Protein AF-A0A963TL50-F1 (afdb_monomer_lite)

Structure (mmCIF, N/CA/C/O backbone):
data_AF-A0A963TL50-F1
#
_entry.id   AF-A0A963TL50-F1
#
loop_
_atom_site.group_PDB
_atom_site.id
_atom_site.type_symbol
_atom_site.label_atom_id
_atom_site.label_alt_id
_atom_site.label_comp_id
_atom_site.label_asym_id
_atom_site.label_entity_id
_atom_site.label_seq_id
_atom_site.pdbx_PDB_ins_code
_atom_site.Cartn_x
_atom_site.Cartn_y
_atom_site.Cartn_z
_atom_site.occupancy
_atom_site.B_iso_or_equiv
_atom_site.auth_seq_id
_atom_site.auth_comp_id
_atom_site.auth_asym_id
_atom_site.auth_atom_id
_atom_site.pdbx_PDB_model_num
ATOM 1 N N . VAL A 1 1 ? -13.138 0.027 2.122 1.00 86.06 1 VAL A N 1
ATOM 2 C CA . VAL A 1 1 ? -13.352 1.315 2.813 1.00 86.06 1 VAL A CA 1
ATOM 3 C C . VAL A 1 1 ? -13.691 1.023 4.259 1.00 86.06 1 VAL A C 1
ATOM 5 O O . VAL A 1 1 ? -14.415 0.071 4.511 1.00 86.06 1 VAL A O 1
ATOM 8 N N . PHE A 1 2 ? -13.139 1.803 5.181 1.00 93.56 2 PHE A N 1
ATOM 9 C CA . PHE A 1 2 ? -13.460 1.744 6.604 1.00 93.56 2 PHE A CA 1
ATOM 10 C C . PHE A 1 2 ? -13.880 3.151 7.026 1.00 93.56 2 PHE A C 1
ATOM 12 O O . PHE A 1 2 ? -13.052 4.065 6.976 1.00 93.56 2 PHE A O 1
ATOM 19 N N . ASP A 1 3 ? -15.141 3.335 7.401 1.00 95.88 3 ASP A N 1
ATOM 20 C CA . ASP A 1 3 ? -15.640 4.604 7.923 1.00 95.88 3 ASP A CA 1
ATOM 21 C C . ASP A 1 3 ? -15.722 4.545 9.449 1.00 95.88 3 ASP A C 1
ATOM 23 O O . ASP A 1 3 ? -16.623 3.929 10.004 1.00 95.88 3 ASP A O 1
ATOM 27 N N . TRP A 1 4 ? -14.782 5.208 10.125 1.00 97.00 4 TRP A N 1
ATOM 28 C CA . TRP A 1 4 ? -14.718 5.291 11.589 1.00 97.00 4 TRP A CA 1
ATOM 29 C C . TRP A 1 4 ? -15.424 6.523 12.171 1.00 97.00 4 TRP A C 1
ATOM 31 O O . TRP A 1 4 ? -15.263 6.809 13.360 1.00 97.00 4 TRP A O 1
ATOM 41 N N . SER A 1 5 ? -16.162 7.294 11.366 1.00 95.94 5 SER A N 1
ATOM 42 C CA . SER A 1 5 ? -16.745 8.581 11.774 1.00 95.94 5 SER A CA 1
ATOM 43 C C . SER A 1 5 ? -17.705 8.481 12.967 1.00 95.94 5 SER A C 1
ATOM 45 O O . SER A 1 5 ? -17.844 9.445 13.719 1.00 95.94 5 SER A O 1
ATOM 47 N N . GLY A 1 6 ? -18.300 7.305 13.196 1.00 95.88 6 GLY A N 1
ATOM 48 C CA . GLY A 1 6 ? -19.135 7.009 14.363 1.00 95.88 6 GLY A CA 1
ATOM 49 C C . GLY A 1 6 ? -18.374 6.738 15.669 1.00 95.88 6 GLY A C 1
ATOM 50 O O . GLY A 1 6 ? -19.011 6.468 16.688 1.00 95.88 6 GLY A O 1
ATOM 51 N N . SER A 1 7 ? -17.037 6.761 15.657 1.00 97.62 7 SER A N 1
ATOM 52 C CA . SER A 1 7 ? -16.204 6.458 16.828 1.00 97.62 7 SER A CA 1
ATOM 53 C C . SER A 1 7 ? -16.028 7.653 17.768 1.00 97.62 7 SER A C 1
ATOM 55 O O . SER A 1 7 ? -15.922 8.801 17.339 1.00 97.62 7 SER A O 1
ATOM 57 N N . GLU A 1 8 ? -15.876 7.379 19.065 1.00 98.00 8 GLU A N 1
ATOM 58 C CA . GLU A 1 8 ? -15.570 8.394 20.080 1.00 98.00 8 GLU A CA 1
ATOM 59 C C . GLU A 1 8 ? -14.142 8.247 20.614 1.00 98.00 8 GLU A C 1
ATOM 61 O O . GLU A 1 8 ? -13.595 7.147 20.697 1.00 98.00 8 GLU A O 1
ATOM 66 N N . ASN A 1 9 ? -13.534 9.376 21.000 1.00 97.50 9 ASN A N 1
ATOM 67 C CA . ASN A 1 9 ? -12.153 9.456 21.494 1.00 97.50 9 ASN A CA 1
ATOM 68 C C . ASN A 1 9 ? -11.073 8.957 20.499 1.00 97.50 9 ASN A C 1
ATOM 70 O O . ASN A 1 9 ? -9.931 8.723 20.886 1.00 97.50 9 ASN A O 1
ATOM 74 N N . LEU A 1 10 ? -11.390 8.846 19.206 1.00 97.12 10 LEU A N 1
ATOM 75 C CA . LEU A 1 10 ? -10.468 8.386 18.162 1.00 97.12 10 LEU A CA 1
ATOM 76 C C . LEU A 1 10 ? -9.734 9.554 17.480 1.00 97.12 10 LEU A C 1
ATOM 78 O O . LEU A 1 10 ? -10.377 10.460 16.943 1.00 97.12 10 LEU A O 1
ATOM 82 N N . ALA A 1 11 ? -8.398 9.546 17.498 1.00 96.69 11 ALA A N 1
ATOM 83 C CA . ALA A 1 11 ? -7.547 10.561 16.867 1.00 96.69 11 ALA A CA 1
ATOM 84 C C . ALA A 1 11 ? -7.117 10.168 15.449 1.00 96.69 11 ALA A C 1
ATOM 86 O O . ALA A 1 11 ? -7.273 10.967 14.527 1.00 96.69 11 ALA A O 1
ATOM 87 N N . SER A 1 12 ? -6.597 8.952 15.281 1.00 96.50 12 SER A N 1
ATOM 88 C CA . SER A 1 12 ? -6.120 8.420 14.001 1.00 96.50 12 SER A CA 1
ATOM 89 C C . SER A 1 12 ? -6.207 6.898 13.963 1.00 96.50 12 SER A C 1
ATOM 91 O O . SER A 1 12 ? -6.233 6.243 15.009 1.00 96.50 12 SER A O 1
ATOM 93 N N . VAL A 1 13 ? -6.235 6.360 12.744 1.00 96.38 13 VAL A N 1
ATOM 94 C CA . VAL A 1 13 ? -6.233 4.926 12.448 1.00 96.38 13 VAL A CA 1
ATOM 95 C C . VAL A 1 13 ? -5.155 4.644 11.407 1.00 96.38 13 VAL A C 1
ATOM 97 O O . VAL A 1 13 ? -5.097 5.343 10.395 1.00 96.38 13 VAL A O 1
ATOM 100 N N . SER A 1 14 ? -4.346 3.614 11.640 1.00 95.44 14 SER A N 1
ATOM 101 C CA . SER A 1 14 ? -3.346 3.109 10.694 1.00 95.44 14 SER A CA 1
ATOM 102 C C . SER A 1 14 ? -3.585 1.626 10.423 1.00 95.44 14 SER A C 1
ATOM 104 O O . SER A 1 14 ? -3.920 0.868 11.332 1.00 95.44 14 SER A O 1
ATOM 106 N N . TYR A 1 15 ? -3.401 1.205 9.174 1.00 94.69 15 TYR A N 1
ATOM 107 C CA . TYR A 1 15 ? -3.582 -0.184 8.751 1.00 94.69 15 TYR A CA 1
ATOM 108 C C . TYR A 1 15 ? -2.231 -0.805 8.440 1.00 94.69 15 TYR A C 1
ATOM 110 O O . TYR A 1 15 ? -1.448 -0.231 7.684 1.00 94.69 15 TYR A O 1
ATOM 118 N N . HIS A 1 16 ? -1.988 -1.994 8.979 1.00 94.69 16 HIS A N 1
ATOM 119 C CA . HIS A 1 16 ? -0.755 -2.736 8.742 1.00 94.69 16 HIS A CA 1
ATOM 120 C C . HIS A 1 16 ? -1.059 -3.933 7.853 1.00 94.69 16 HIS A C 1
ATOM 122 O O . HIS A 1 16 ? -1.375 -5.016 8.336 1.00 94.69 16 HIS A O 1
ATOM 128 N N . TRP A 1 17 ? -1.025 -3.724 6.540 1.00 93.44 17 TRP A N 1
ATOM 129 C CA . TRP A 1 17 ? -1.339 -4.774 5.576 1.00 93.44 17 TRP A CA 1
ATOM 130 C C . TRP A 1 17 ? -0.240 -5.846 5.547 1.00 93.44 17 TRP A C 1
ATOM 132 O O . TRP A 1 17 ? 0.932 -5.508 5.346 1.00 93.44 17 TRP A O 1
ATOM 142 N N . PRO A 1 18 ? -0.592 -7.136 5.700 1.00 94.25 18 PRO A N 1
ATOM 143 C CA . PRO A 1 18 ? 0.321 -8.221 5.376 1.00 94.25 18 PRO A CA 1
ATOM 144 C C . PRO A 1 18 ? 0.743 -8.168 3.901 1.00 94.25 18 PRO A C 1
ATOM 146 O O . PRO A 1 18 ? 0.072 -7.559 3.065 1.00 94.25 18 PRO A O 1
ATOM 149 N N . ALA A 1 19 ? 1.852 -8.822 3.567 1.00 92.75 19 ALA A N 1
ATOM 150 C CA . ALA A 1 19 ? 2.276 -8.971 2.184 1.00 92.75 19 ALA A CA 1
ATOM 151 C C . ALA A 1 19 ? 1.201 -9.724 1.378 1.00 92.75 19 ALA A C 1
ATOM 153 O O . ALA A 1 19 ? 0.846 -10.840 1.767 1.00 92.75 19 ALA A O 1
ATOM 154 N N . PRO A 1 20 ? 0.685 -9.153 0.276 1.00 91.75 20 PRO A N 1
ATOM 155 C CA . PRO A 1 20 ? -0.316 -9.828 -0.528 1.00 91.75 20 PRO A CA 1
ATOM 156 C C . PRO A 1 20 ? 0.313 -10.964 -1.329 1.00 91.75 20 PRO A C 1
ATOM 158 O O . PRO A 1 20 ? 1.506 -10.961 -1.658 1.00 91.75 20 PRO A O 1
ATOM 161 N N . GLU A 1 21 ? -0.533 -11.902 -1.714 1.00 89.12 21 GLU A N 1
ATOM 162 C CA . GLU A 1 21 ? -0.203 -12.931 -2.681 1.00 89.12 21 GLU A CA 1
ATOM 163 C C . GLU A 1 21 ? -0.512 -12.472 -4.100 1.00 89.12 21 GLU A C 1
ATOM 165 O O . GLU A 1 21 ? -1.327 -11.575 -4.329 1.00 89.12 21 GLU A O 1
ATOM 170 N N . VAL A 1 22 ? 0.170 -13.096 -5.059 1.00 88.12 22 VAL A N 1
ATOM 171 C CA . VAL A 1 22 ? -0.013 -12.824 -6.481 1.00 88.12 22 VAL A CA 1
ATOM 172 C C . VAL A 1 22 ? -0.786 -13.970 -7.107 1.00 88.12 22 VAL A C 1
ATOM 174 O O . VAL A 1 22 ? -0.302 -15.100 -7.145 1.00 88.12 22 VAL A O 1
ATOM 177 N N . PHE A 1 23 ? -1.949 -13.652 -7.659 1.00 82.31 23 PHE A N 1
ATOM 178 C CA . PHE A 1 23 ? -2.811 -14.595 -8.358 1.00 82.31 23 PHE A CA 1
ATOM 179 C C . PHE A 1 23 ? -2.896 -14.244 -9.836 1.00 82.31 23 PHE A C 1
ATOM 181 O O . PHE A 1 23 ? -2.829 -13.073 -10.211 1.00 82.31 23 PHE A O 1
ATOM 188 N N . GLU A 1 24 ? -3.103 -15.255 -10.672 1.00 78.00 24 GLU A N 1
ATOM 189 C CA . GLU A 1 24 ? -3.534 -15.065 -12.054 1.00 78.00 24 GLU A CA 1
ATOM 190 C C . GLU A 1 24 ? -4.965 -15.575 -12.190 1.00 78.00 24 GLU A C 1
ATOM 192 O O . GLU A 1 24 ? -5.229 -16.768 -12.062 1.00 78.00 24 GLU A O 1
ATOM 197 N N . VAL A 1 25 ? -5.898 -14.658 -12.437 1.00 69.50 25 VAL A N 1
ATOM 198 C CA . VAL A 1 25 ? -7.322 -14.959 -12.601 1.00 69.50 25 VAL A CA 1
ATOM 199 C C . VAL A 1 25 ? -7.758 -14.418 -13.953 1.00 69.50 25 VAL A C 1
ATOM 201 O O . VAL A 1 25 ? -7.604 -13.232 -14.237 1.00 69.50 25 VAL A O 1
ATOM 204 N N . SER A 1 26 ? -8.273 -15.294 -14.818 1.00 70.06 26 SER A N 1
ATOM 205 C CA . SER A 1 26 ? -8.754 -14.926 -16.160 1.00 70.06 26 SER A CA 1
ATOM 206 C C . SER A 1 26 ? -7.721 -14.166 -17.012 1.00 70.06 26 SER A C 1
ATOM 208 O O . SER A 1 26 ? -8.077 -13.299 -17.806 1.00 70.06 26 SER A O 1
ATOM 210 N N . GLY A 1 27 ? -6.430 -14.477 -16.840 1.00 72.00 27 GLY A N 1
ATOM 211 C CA . GLY A 1 27 ? -5.319 -13.816 -17.539 1.00 72.00 27 GLY A CA 1
ATOM 212 C C . GLY A 1 27 ? -4.893 -12.468 -16.945 1.00 72.00 27 GLY A C 1
ATOM 213 O O . GLY A 1 27 ? -3.985 -11.834 -17.480 1.00 72.00 27 GLY A O 1
ATOM 214 N N . TYR A 1 28 ? -5.507 -12.038 -15.840 1.00 73.56 28 TYR A N 1
ATOM 215 C CA . TYR A 1 28 ? -5.140 -10.833 -15.102 1.00 73.56 28 TYR A CA 1
ATOM 216 C C . TYR A 1 28 ? -4.385 -11.182 -13.828 1.00 73.56 28 TYR A C 1
ATOM 218 O O . TYR A 1 28 ? -4.728 -12.130 -13.123 1.00 73.56 28 TYR A O 1
ATOM 226 N N . ARG A 1 29 ? -3.374 -10.373 -13.510 1.00 80.56 29 ARG A N 1
ATOM 227 C CA . ARG A 1 29 ? -2.648 -10.473 -12.248 1.00 80.56 29 ARG A CA 1
ATOM 228 C C . ARG A 1 29 ? -3.391 -9.699 -11.164 1.00 80.56 29 ARG A C 1
ATOM 230 O O . ARG A 1 29 ? -3.646 -8.509 -11.337 1.00 80.56 29 ARG A O 1
ATOM 237 N N . ILE A 1 30 ? -3.717 -10.371 -10.068 1.00 80.88 30 ILE A N 1
ATOM 238 C CA . ILE A 1 30 ? -4.425 -9.809 -8.915 1.00 80.88 30 ILE A CA 1
ATOM 239 C C . ILE A 1 30 ? -3.525 -9.931 -7.688 1.00 80.88 30 ILE A C 1
ATOM 241 O O . ILE A 1 30 ? -2.820 -10.926 -7.526 1.00 80.88 30 ILE A O 1
ATOM 245 N N . PHE A 1 31 ? -3.562 -8.916 -6.830 1.00 88.12 31 PHE A N 1
ATOM 246 C CA . PHE A 1 31 ? -2.886 -8.910 -5.538 1.00 88.12 31 PHE A CA 1
ATOM 247 C C . PHE A 1 31 ? -3.943 -8.977 -4.441 1.00 88.12 31 PHE A C 1
ATOM 249 O O . PHE A 1 31 ? -4.850 -8.145 -4.420 1.00 88.12 31 PHE A O 1
ATOM 256 N N . GLY A 1 32 ? -3.861 -9.966 -3.556 1.00 89.25 32 GLY A N 1
ATOM 257 C CA . GLY A 1 32 ? -4.889 -10.163 -2.537 1.00 89.25 32 GLY A CA 1
ATOM 258 C C . GLY A 1 32 ? -4.523 -11.209 -1.496 1.00 89.25 32 GLY A C 1
ATOM 259 O O . GLY A 1 32 ? -3.353 -11.543 -1.326 1.00 89.25 32 GLY A O 1
ATOM 260 N N . PHE A 1 33 ? -5.545 -11.733 -0.827 1.00 90.62 33 PHE A N 1
ATOM 261 C CA . PHE A 1 33 ? -5.430 -12.755 0.210 1.00 90.62 33 PHE A CA 1
ATOM 262 C C . PHE A 1 33 ? -6.463 -13.848 -0.057 1.00 90.62 33 PHE A C 1
ATOM 264 O O . PHE A 1 33 ? -7.580 -13.539 -0.479 1.00 90.62 33 PHE A O 1
ATOM 271 N N . HIS A 1 34 ? -6.097 -15.103 0.193 1.00 87.44 34 HIS A N 1
ATOM 272 C CA . HIS A 1 34 ? -7.005 -16.245 0.117 1.00 87.44 34 HIS A CA 1
ATOM 273 C C . HIS A 1 34 ? -7.165 -16.887 1.502 1.00 87.44 34 HIS A C 1
ATOM 275 O O . HIS A 1 34 ? -6.318 -16.697 2.370 1.00 87.44 34 HIS A O 1
ATOM 281 N N . ASP A 1 35 ? -8.253 -17.637 1.700 1.00 88.38 35 ASP A N 1
ATOM 282 C CA . ASP A 1 35 ? -8.654 -18.325 2.943 1.00 88.38 35 ASP A CA 1
ATOM 283 C C . ASP A 1 35 ? -8.875 -17.432 4.181 1.00 88.38 35 ASP A C 1
ATOM 285 O O . ASP A 1 35 ? -9.971 -17.423 4.740 1.00 88.38 35 ASP A O 1
ATOM 289 N N . GLU A 1 36 ? -7.865 -16.681 4.626 1.00 90.81 36 GLU A N 1
ATOM 290 C CA . GLU A 1 36 ? -7.914 -15.831 5.816 1.00 90.81 36 GLU A CA 1
ATOM 291 C C . GLU A 1 36 ? -7.054 -14.565 5.650 1.00 90.81 36 GLU A C 1
ATOM 293 O O . GLU A 1 36 ? -5.906 -14.613 5.215 1.00 90.81 36 GLU A O 1
ATOM 298 N N . LEU A 1 37 ? -7.593 -13.422 6.090 1.00 92.81 37 LEU A N 1
ATOM 299 C CA . LEU A 1 37 ? -6.835 -12.195 6.332 1.00 92.81 37 LEU A CA 1
ATOM 300 C C . LEU A 1 37 ? -7.004 -11.776 7.794 1.00 92.81 37 LEU A C 1
ATOM 302 O O . LEU A 1 37 ? -8.110 -11.477 8.242 1.00 92.81 37 LEU A O 1
ATOM 306 N N . ILE A 1 38 ? -5.887 -11.656 8.509 1.00 95.38 38 ILE A N 1
ATOM 307 C CA . ILE A 1 38 ? -5.820 -10.915 9.769 1.00 95.38 38 ILE A CA 1
ATOM 308 C C . ILE A 1 38 ? -5.211 -9.553 9.450 1.00 95.38 38 ILE A C 1
ATOM 310 O O . ILE A 1 38 ? -4.030 -9.475 9.125 1.00 95.38 38 ILE A O 1
ATOM 314 N N . LEU A 1 39 ? -6.013 -8.489 9.543 1.00 95.38 39 LEU A N 1
ATOM 315 C CA . LEU A 1 39 ? -5.575 -7.108 9.326 1.00 95.38 39 LEU A CA 1
ATOM 316 C C . LEU A 1 39 ? -5.392 -6.393 10.675 1.00 95.38 39 LEU A C 1
ATOM 318 O O . LEU A 1 39 ? -6.389 -6.028 11.303 1.00 95.38 39 LEU A O 1
ATOM 322 N N . PRO A 1 40 ? -4.152 -6.172 11.147 1.00 96.06 40 PRO A N 1
ATOM 323 C CA . PRO A 1 40 ? -3.904 -5.316 12.294 1.00 96.06 40 PRO A CA 1
ATOM 324 C C . PRO A 1 40 ? -4.275 -3.864 11.985 1.00 96.06 40 PRO A C 1
ATOM 326 O O . PRO A 1 40 ? -3.801 -3.264 11.017 1.00 96.06 40 PRO A O 1
ATOM 329 N N . ILE A 1 41 ? -5.107 -3.301 12.856 1.00 95.31 41 ILE A N 1
ATOM 330 C CA . ILE A 1 41 ? -5.524 -1.903 12.815 1.00 95.31 41 ILE A CA 1
ATOM 331 C C . ILE A 1 41 ? -5.020 -1.242 14.094 1.00 95.31 41 ILE A C 1
ATOM 333 O O . ILE A 1 41 ? -5.331 -1.683 15.202 1.00 95.31 41 ILE A O 1
ATOM 337 N N . GLU A 1 42 ? -4.213 -0.203 13.936 1.00 95.25 42 GLU A N 1
ATOM 338 C CA . GLU A 1 42 ? -3.674 0.584 15.035 1.00 95.25 42 GLU A CA 1
ATOM 339 C C . GLU A 1 42 ? -4.530 1.830 15.245 1.00 95.25 42 GLU A C 1
ATOM 341 O O . GLU A 1 42 ? -4.781 2.593 14.313 1.00 95.25 42 GLU A O 1
ATOM 346 N N . PHE A 1 43 ? -4.965 2.038 16.486 1.00 95.38 43 PHE A N 1
ATOM 347 C CA . PHE A 1 43 ? -5.806 3.162 16.879 1.00 95.38 43 PHE A CA 1
ATOM 348 C C . PHE A 1 43 ? -5.037 4.074 17.827 1.00 95.38 43 PHE A C 1
ATOM 350 O O . PHE A 1 43 ? -4.450 3.620 18.809 1.00 95.38 43 PHE A O 1
ATOM 357 N N . THR A 1 44 ? -5.099 5.378 17.580 1.00 95.69 44 THR A N 1
ATOM 358 C CA . THR A 1 44 ? -4.567 6.392 18.495 1.00 95.69 44 THR A CA 1
ATOM 359 C C . THR A 1 44 ? -5.724 7.119 19.167 1.00 95.69 44 THR A C 1
ATOM 361 O O . THR A 1 44 ? -6.597 7.658 18.486 1.00 95.69 44 THR A O 1
ATOM 364 N N . ALA A 1 45 ? -5.744 7.153 20.501 1.00 95.94 45 ALA A N 1
ATOM 365 C CA . ALA A 1 45 ? -6.755 7.885 21.264 1.00 95.94 45 ALA A CA 1
ATOM 366 C C . ALA A 1 45 ? -6.483 9.400 21.255 1.00 95.94 45 ALA A C 1
ATOM 368 O O . ALA A 1 45 ? -5.327 9.824 21.246 1.00 95.94 45 ALA A O 1
ATOM 369 N N . ARG A 1 46 ? -7.537 10.227 21.319 1.00 96.94 46 ARG A N 1
ATOM 370 C CA . ARG A 1 46 ? -7.398 11.681 21.555 1.00 96.94 46 ARG A CA 1
ATOM 371 C C . ARG A 1 46 ? -7.016 11.971 23.003 1.00 96.94 46 ARG A C 1
ATOM 373 O O . ARG A 1 46 ? -6.151 12.801 23.257 1.00 96.94 46 ARG A O 1
ATOM 380 N N . ASP A 1 47 ? -7.669 11.283 23.931 1.00 96.19 47 ASP A N 1
ATOM 381 C CA . ASP A 1 47 ? -7.390 11.288 25.362 1.00 96.19 47 ASP A CA 1
ATOM 382 C C . ASP A 1 47 ? -6.941 9.874 25.777 1.00 96.19 47 ASP A C 1
ATOM 384 O O . ASP A 1 47 ? -7.789 8.983 25.900 1.00 96.19 47 ASP A O 1
ATOM 388 N N . PRO A 1 48 ? -5.629 9.641 25.988 1.00 92.31 48 PRO A N 1
ATOM 389 C CA . PRO A 1 48 ? -5.095 8.337 26.393 1.00 92.31 48 PRO A CA 1
ATOM 390 C C . PRO A 1 48 ? -5.613 7.830 27.747 1.00 92.31 48 PRO A C 1
ATOM 392 O O . PRO A 1 48 ? -5.439 6.655 28.059 1.00 92.31 48 PRO A O 1
ATOM 395 N N . GLY A 1 49 ? -6.222 8.696 28.567 1.00 94.19 49 GLY A N 1
ATOM 396 C CA . GLY A 1 49 ? -6.810 8.322 29.854 1.00 94.19 49 GLY A CA 1
ATOM 397 C C . GLY A 1 49 ? -8.220 7.734 29.755 1.00 94.19 49 GLY A C 1
ATOM 398 O O . GLY A 1 49 ? -8.780 7.335 30.776 1.00 94.19 49 GLY A O 1
ATOM 399 N N . LYS A 1 50 ? -8.815 7.694 28.557 1.00 95.31 50 LYS A N 1
ATOM 400 C CA . LYS A 1 50 ? -10.170 7.186 28.308 1.00 95.31 50 LYS A CA 1
ATOM 401 C C . LYS A 1 50 ? -10.148 6.096 27.236 1.00 95.31 50 LYS A C 1
ATOM 403 O O . LYS A 1 50 ? -9.308 6.152 26.339 1.00 95.31 50 LYS A O 1
ATOM 408 N N . PRO A 1 51 ? -11.079 5.129 27.280 1.00 96.38 51 PRO A N 1
ATOM 409 C CA . PRO A 1 51 ? -11.206 4.154 26.207 1.00 96.38 51 PRO A CA 1
ATOM 410 C C . PRO A 1 51 ? -11.600 4.824 24.882 1.00 96.38 51 PRO A C 1
ATOM 412 O O . PRO A 1 51 ? -12.189 5.909 24.864 1.00 96.38 51 PRO A O 1
ATOM 415 N N . ILE A 1 52 ? -11.281 4.167 23.768 1.00 97.69 52 ILE A N 1
ATOM 416 C CA . ILE A 1 52 ? -11.828 4.489 22.445 1.00 97.69 52 ILE A CA 1
ATOM 417 C C . ILE A 1 52 ? -13.109 3.674 22.271 1.00 97.69 52 ILE A C 1
ATOM 419 O O . ILE A 1 52 ? -13.075 2.455 22.419 1.00 97.69 52 ILE A O 1
ATOM 423 N N . GLN A 1 53 ? -14.222 4.324 21.933 1.00 97.88 53 GLN A N 1
ATOM 424 C CA . GLN A 1 53 ? -15.430 3.618 21.499 1.00 97.88 53 GLN A CA 1
ATOM 425 C C . GLN A 1 53 ? -15.374 3.510 19.981 1.00 97.88 53 GLN A C 1
ATOM 427 O O . GLN A 1 53 ? -15.754 4.443 19.273 1.00 97.88 53 GLN A O 1
ATOM 432 N N . ALA A 1 54 ? -14.822 2.407 19.486 1.00 97.19 54 ALA A N 1
ATOM 433 C CA . ALA A 1 54 ? -14.639 2.175 18.066 1.00 97.19 54 ALA A CA 1
ATOM 434 C C . ALA A 1 54 ? -15.966 1.731 17.441 1.00 97.19 54 ALA A C 1
ATOM 436 O O . ALA A 1 54 ? -16.614 0.800 17.925 1.00 97.19 54 ALA A O 1
ATOM 437 N N . LYS A 1 55 ? -16.361 2.402 16.362 1.00 97.81 55 LYS A N 1
ATOM 438 C CA . LYS A 1 55 ? -17.485 2.046 15.495 1.00 97.81 55 LYS A CA 1
ATOM 439 C C . LYS A 1 55 ? -17.068 2.290 14.056 1.00 97.81 55 LYS A C 1
ATOM 441 O O . LYS A 1 55 ? -16.656 3.407 13.736 1.00 97.81 55 LYS A O 1
ATOM 446 N N . ALA A 1 56 ? -17.171 1.255 13.233 1.00 96.94 56 ALA A N 1
ATOM 447 C CA . ALA A 1 56 ? -16.909 1.338 11.811 1.00 96.94 56 ALA A CA 1
ATOM 448 C C . ALA A 1 56 ? -17.999 0.689 10.976 1.00 96.94 56 ALA A C 1
ATOM 450 O O . ALA A 1 56 ? -18.413 -0.429 11.271 1.00 96.94 56 ALA A O 1
ATOM 451 N N . GLU A 1 57 ? -18.346 1.362 9.886 1.00 97.31 57 GLU A N 1
ATOM 452 C CA . GLU A 1 57 ? -18.974 0.745 8.722 1.00 97.31 57 GLU A CA 1
ATOM 453 C C . GLU A 1 57 ? -17.852 0.332 7.762 1.00 97.31 57 GLU A C 1
ATOM 455 O O . GLU A 1 57 ? -16.978 1.133 7.402 1.00 97.31 57 GLU A O 1
ATOM 460 N N . VAL A 1 58 ? -17.812 -0.944 7.387 1.00 95.50 58 VAL A N 1
ATOM 461 C CA . VAL A 1 58 ? -16.730 -1.516 6.583 1.00 95.50 58 VAL A CA 1
ATOM 462 C C . VAL A 1 58 ? -17.296 -2.052 5.280 1.00 95.50 58 VAL A C 1
ATOM 464 O O . VAL A 1 58 ? -18.191 -2.886 5.293 1.00 95.50 58 VAL A O 1
ATOM 467 N N . ALA A 1 59 ? -16.721 -1.616 4.159 1.00 93.56 59 ALA A N 1
ATOM 468 C CA . ALA A 1 59 ? -17.033 -2.114 2.823 1.00 93.56 59 ALA A CA 1
ATOM 469 C C . ALA A 1 59 ? -15.788 -2.752 2.193 1.00 93.56 59 ALA A C 1
ATOM 471 O O . ALA A 1 59 ? -14.775 -2.072 1.996 1.00 93.56 59 ALA A O 1
ATOM 472 N N . LEU A 1 60 ? -15.839 -4.038 1.851 1.00 90.38 60 LEU A N 1
ATOM 473 C CA . LEU A 1 60 ? -14.732 -4.784 1.241 1.00 90.38 60 LEU A CA 1
ATOM 474 C C . LEU A 1 60 ? -15.171 -5.419 -0.076 1.00 90.38 60 LEU A C 1
ATOM 476 O O . LEU A 1 60 ? -16.303 -5.870 -0.206 1.00 90.38 60 LEU A O 1
ATOM 480 N N . GLY A 1 61 ? -14.264 -5.483 -1.048 1.00 88.12 61 GLY A N 1
ATOM 481 C CA . GLY A 1 61 ? -14.453 -6.329 -2.224 1.00 88.12 61 GLY A CA 1
ATOM 482 C C . GLY A 1 61 ? -13.962 -7.741 -1.927 1.00 88.12 61 GLY A C 1
ATOM 483 O O . GLY A 1 61 ? -12.830 -7.901 -1.474 1.00 88.12 61 GLY A O 1
ATOM 484 N N . ILE A 1 62 ? -14.788 -8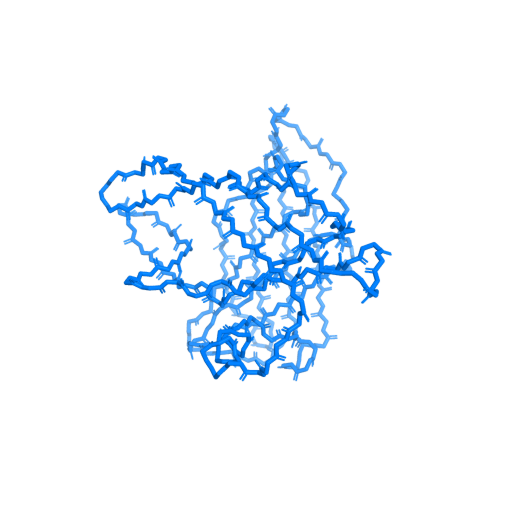.747 -2.201 1.00 87.50 62 ILE A N 1
ATOM 485 C CA . ILE A 1 62 ? -14.375 -10.156 -2.225 1.00 87.50 62 ILE A CA 1
ATOM 486 C C . ILE A 1 62 ? -14.537 -10.689 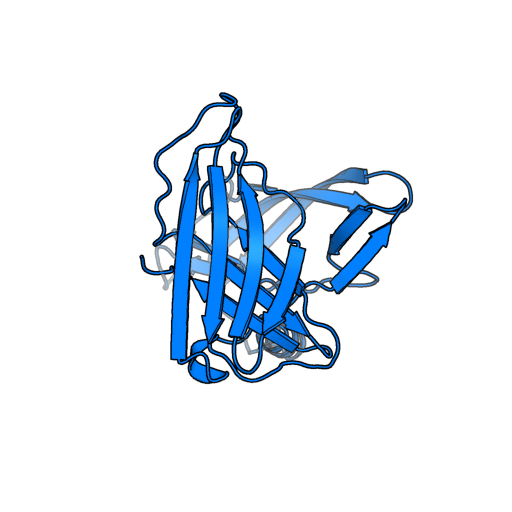-3.646 1.00 87.50 62 ILE A C 1
ATOM 488 O O . ILE A 1 62 ? -15.474 -10.300 -4.345 1.00 87.50 62 ILE A O 1
ATOM 492 N N . CYS A 1 63 ? -13.623 -11.550 -4.083 1.00 81.50 63 CYS A N 1
ATOM 493 C CA . CYS A 1 63 ? -13.619 -12.088 -5.439 1.00 81.50 63 CYS A CA 1
ATOM 494 C C . CYS A 1 63 ? -13.434 -13.608 -5.397 1.00 81.50 63 CYS A C 1
ATOM 496 O O . CYS A 1 63 ? -12.526 -14.097 -4.730 1.00 81.50 63 CYS A O 1
ATOM 498 N N . GLU A 1 64 ? -14.268 -14.328 -6.143 1.00 77.56 64 GLU A N 1
ATOM 499 C CA . GLU A 1 64 ? -14.026 -15.725 -6.528 1.00 77.56 64 GLU A CA 1
ATOM 500 C C . GLU A 1 64 ? -13.976 -15.784 -8.061 1.00 77.56 64 GLU A C 1
ATOM 502 O O . GLU A 1 64 ? -12.920 -15.573 -8.651 1.00 77.56 64 GLU A O 1
ATOM 507 N N . GLU A 1 65 ? -15.129 -15.931 -8.719 1.00 71.81 65 GLU A N 1
ATOM 508 C CA . GLU A 1 65 ? -15.259 -15.734 -10.173 1.00 71.81 65 GLU A CA 1
ATOM 509 C C . GLU A 1 65 ? -15.651 -14.294 -10.530 1.00 71.81 65 GLU A C 1
ATOM 511 O O . GLU A 1 65 ? -15.256 -13.760 -11.567 1.00 71.81 65 GLU A O 1
ATOM 516 N N . ILE A 1 66 ? -16.431 -13.657 -9.653 1.00 76.25 66 ILE A N 1
ATOM 517 C CA . ILE A 1 66 ? -16.884 -12.272 -9.772 1.00 76.25 66 ILE A CA 1
ATOM 518 C C . ILE A 1 66 ? -16.547 -11.515 -8.490 1.00 76.25 66 ILE A C 1
ATOM 520 O O . ILE A 1 66 ? -16.598 -12.078 -7.397 1.00 76.25 66 ILE A O 1
ATOM 524 N N . CYS A 1 67 ? -16.212 -10.234 -8.621 1.00 82.81 67 CYS A N 1
ATOM 525 C CA . CYS A 1 67 ? -15.965 -9.376 -7.470 1.00 82.81 67 CYS A CA 1
ATOM 526 C C . CYS A 1 67 ? -17.272 -8.732 -7.002 1.00 82.81 67 CYS A C 1
ATOM 528 O O . CYS A 1 67 ? -17.934 -8.041 -7.780 1.00 82.81 67 CYS A O 1
ATOM 530 N N . VAL A 1 68 ? -17.631 -8.939 -5.734 1.00 89.31 68 VAL A N 1
ATOM 531 C CA . VAL A 1 68 ? -18.828 -8.361 -5.105 1.00 89.31 68 VAL A CA 1
ATOM 532 C C . VAL A 1 68 ? -18.446 -7.529 -3.876 1.00 89.31 68 VAL A C 1
ATOM 534 O O . VAL A 1 68 ? -17.518 -7.902 -3.152 1.00 89.31 68 VAL A O 1
ATOM 537 N N . PRO A 1 69 ? -19.126 -6.396 -3.628 1.00 90.19 69 PRO A N 1
ATOM 538 C CA . PRO A 1 69 ? -18.952 -5.646 -2.393 1.00 90.19 69 PRO A CA 1
ATOM 539 C C . PRO A 1 69 ? -19.672 -6.349 -1.235 1.00 90.19 69 PRO A C 1
ATOM 541 O O . PRO A 1 69 ? -20.787 -6.847 -1.390 1.00 90.19 69 PRO A O 1
ATOM 544 N N . VAL A 1 70 ? -19.042 -6.357 -0.066 1.00 92.88 70 VAL A N 1
ATOM 545 C CA . VAL A 1 70 ? -19.610 -6.815 1.204 1.00 92.88 70 VAL A CA 1
ATOM 546 C C . VAL A 1 70 ? -19.512 -5.680 2.206 1.00 92.88 70 VAL A C 1
ATOM 548 O O . VAL A 1 70 ? -18.451 -5.072 2.345 1.00 92.88 70 VAL A O 1
ATOM 551 N N . GLU A 1 71 ? -20.610 -5.424 2.909 1.00 95.56 71 GLU A N 1
ATOM 552 C CA . GLU A 1 71 ? -20.727 -4.371 3.914 1.00 95.56 71 GLU A CA 1
ATOM 553 C C . GLU A 1 71 ? -21.075 -4.978 5.275 1.00 95.56 71 GLU A C 1
ATOM 555 O O . GLU A 1 71 ? -21.911 -5.882 5.360 1.00 95.56 71 GLU A O 1
ATOM 560 N N . PHE A 1 72 ? -20.415 -4.515 6.335 1.00 95.31 72 PHE A N 1
ATOM 561 C CA . PHE A 1 72 ? -20.681 -4.945 7.707 1.00 95.31 72 PHE A CA 1
ATOM 562 C C . PHE A 1 72 ? -20.224 -3.910 8.738 1.00 95.31 72 PHE A C 1
ATOM 564 O O . PHE A 1 72 ? -19.293 -3.138 8.499 1.00 95.31 72 PHE A O 1
ATOM 571 N N . ASP A 1 73 ? -20.841 -3.963 9.918 1.00 96.56 73 ASP A N 1
ATOM 572 C CA . ASP A 1 73 ? -20.529 -3.075 11.034 1.00 96.56 73 ASP A CA 1
ATOM 573 C C . ASP A 1 73 ? -19.575 -3.739 12.028 1.00 96.56 73 ASP A C 1
ATOM 575 O O . ASP A 1 73 ? -19.725 -4.909 12.394 1.00 96.56 73 ASP A O 1
ATOM 579 N N . VAL A 1 74 ? -18.619 -2.963 12.529 1.00 95.25 74 VAL A N 1
ATOM 580 C CA . VAL A 1 74 ? -17.704 -3.357 13.603 1.00 95.25 74 VAL A CA 1
ATOM 581 C C . VAL A 1 74 ? -17.847 -2.371 14.749 1.00 95.25 74 VAL A C 1
ATOM 583 O O . VAL A 1 74 ? -17.829 -1.159 14.547 1.00 95.25 74 VAL A O 1
ATOM 586 N N . SER A 1 75 ? -17.956 -2.873 15.979 1.00 96.19 75 SER A N 1
ATOM 587 C CA . SER A 1 75 ? -17.941 -2.017 17.163 1.00 96.19 75 SER A CA 1
ATOM 588 C C . SER A 1 75 ? -17.224 -2.669 18.337 1.00 96.19 75 SER A C 1
ATOM 590 O O . SER A 1 75 ? -17.193 -3.895 18.456 1.00 96.19 75 SER A O 1
ATOM 592 N N . GLY A 1 76 ? -16.628 -1.850 19.200 1.00 95.12 76 GLY A N 1
ATOM 593 C CA . GLY A 1 76 ? -15.953 -2.324 20.401 1.00 95.12 76 GLY A CA 1
ATOM 594 C C . GLY A 1 76 ? -15.337 -1.199 21.224 1.00 95.12 76 GLY A C 1
ATOM 595 O O . GLY A 1 76 ? -14.999 -0.138 20.707 1.00 95.12 76 GLY A O 1
ATOM 596 N N . GLU A 1 77 ? -15.172 -1.454 22.518 1.00 95.94 77 GLU A N 1
ATOM 597 C CA . GLU A 1 77 ? -14.421 -0.578 23.414 1.00 95.94 77 GLU A CA 1
ATOM 598 C C . GLU A 1 77 ? -12.944 -0.996 23.423 1.00 95.94 77 GLU A C 1
ATOM 600 O O . GLU A 1 77 ? -12.620 -2.159 23.674 1.00 95.94 77 GLU A O 1
ATOM 605 N N . LEU A 1 78 ? -12.039 -0.051 23.168 1.00 93.75 78 LEU A N 1
ATOM 606 C CA . LEU A 1 78 ? -10.594 -0.263 23.212 1.00 93.75 78 LEU A CA 1
ATOM 607 C C . LEU A 1 78 ? -10.011 0.502 24.405 1.00 93.75 78 LEU A C 1
ATOM 609 O O . LEU A 1 78 ? -9.844 1.721 24.360 1.00 93.75 78 LEU A O 1
ATOM 613 N N . SER A 1 79 ? -9.672 -0.218 25.472 1.00 89.06 79 SER A N 1
ATOM 614 C CA . SER A 1 79 ? -9.061 0.329 26.694 1.00 89.06 79 SER A CA 1
ATOM 615 C C . SER A 1 79 ? -7.593 -0.095 26.870 1.00 89.06 79 SER A C 1
ATOM 617 O O . SER A 1 79 ? -7.065 -0.080 27.981 1.00 89.06 79 SER A O 1
ATOM 619 N N . GLY A 1 80 ? -6.943 -0.529 25.784 1.00 80.75 80 GLY A N 1
ATOM 620 C CA . GLY A 1 80 ? -5.655 -1.226 25.826 1.00 80.75 80 GLY A CA 1
ATOM 621 C C . GLY A 1 80 ? -5.798 -2.712 26.178 1.00 80.75 80 GLY A C 1
ATOM 622 O O . GLY A 1 80 ? -6.851 -3.177 26.610 1.00 80.75 80 GLY A O 1
ATOM 623 N N . GLY A 1 81 ? -4.735 -3.487 25.961 1.00 85.56 81 GLY A N 1
ATOM 624 C CA . GLY A 1 81 ? -4.764 -4.938 26.134 1.00 85.56 81 GLY A CA 1
ATOM 625 C C . GLY A 1 81 ? -3.373 -5.553 26.223 1.00 85.56 81 GLY A C 1
ATOM 626 O O . GLY A 1 81 ? -2.357 -4.865 26.118 1.00 85.56 81 GLY A O 1
ATOM 627 N N . LYS A 1 82 ? -3.330 -6.870 26.437 1.00 92.12 82 LYS A N 1
ATOM 628 C CA . LYS A 1 82 ? -2.085 -7.639 26.329 1.00 92.12 82 LYS A CA 1
ATOM 629 C C . LYS A 1 82 ? -1.798 -7.937 24.853 1.00 92.12 82 LYS A C 1
ATOM 631 O O . LYS A 1 82 ? -2.754 -8.073 24.090 1.00 92.12 82 LYS A O 1
ATOM 636 N N . PRO A 1 83 ? -0.523 -8.085 24.456 1.00 94.19 83 PRO A N 1
ATOM 637 C CA . PRO A 1 83 ? -0.184 -8.558 23.118 1.00 94.19 83 PRO A CA 1
ATOM 638 C C . PRO A 1 83 ? -0.906 -9.873 22.784 1.00 94.19 83 PRO A C 1
ATOM 640 O O . PRO A 1 83 ? -0.899 -10.803 23.592 1.00 94.19 83 PRO A O 1
ATOM 643 N N . ASP A 1 84 ? -1.512 -9.941 21.598 1.00 95.19 84 ASP A N 1
ATOM 644 C CA . ASP A 1 84 ? -2.098 -11.159 21.026 1.00 95.19 84 ASP A CA 1
ATOM 645 C C . ASP A 1 84 ? -1.126 -11.721 19.980 1.00 95.19 84 ASP A C 1
ATOM 647 O O . ASP A 1 84 ? -0.652 -10.999 19.098 1.00 95.19 84 ASP A O 1
ATOM 651 N N . GLU A 1 85 ? -0.810 -13.013 20.068 1.00 96.31 85 GLU A N 1
ATOM 652 C CA . GLU A 1 85 ? 0.148 -13.647 19.158 1.00 96.31 85 GLU A CA 1
ATOM 653 C C . GLU A 1 85 ? -0.303 -13.634 17.694 1.00 96.31 85 GLU A C 1
ATOM 655 O O . GLU A 1 85 ? 0.539 -13.576 16.799 1.00 96.31 85 GLU A O 1
ATOM 660 N N . ARG A 1 86 ? -1.613 -13.687 17.423 1.00 96.00 86 ARG A N 1
ATOM 661 C CA . ARG A 1 86 ? -2.152 -13.620 16.057 1.00 96.00 86 ARG A CA 1
ATOM 662 C C . ARG A 1 86 ? -1.897 -12.246 15.453 1.00 96.00 86 ARG A C 1
ATOM 664 O O . ARG 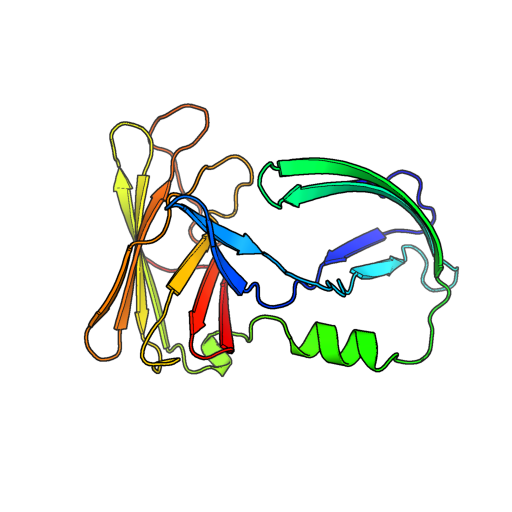A 1 86 ? -1.449 -12.167 14.314 1.00 96.00 86 ARG A O 1
ATOM 671 N N . ILE A 1 87 ? -2.098 -11.184 16.238 1.00 95.12 87 ILE A N 1
ATOM 672 C CA . ILE A 1 87 ? -1.772 -9.810 15.830 1.00 95.12 87 ILE A CA 1
ATOM 673 C C . ILE A 1 87 ? -0.264 -9.686 15.592 1.00 95.12 87 ILE A C 1
ATOM 675 O O . ILE A 1 87 ? 0.150 -9.171 14.558 1.00 95.12 87 ILE A O 1
ATOM 679 N N . GLY A 1 88 ? 0.561 -10.220 16.500 1.00 96.06 88 GLY A N 1
ATOM 680 C CA . GLY A 1 88 ? 2.019 -10.215 16.346 1.00 96.06 88 GLY A CA 1
ATOM 681 C C . GLY A 1 88 ? 2.497 -10.916 15.068 1.00 96.06 88 GLY A C 1
ATOM 682 O O . GLY A 1 88 ? 3.354 -10.388 14.363 1.00 96.06 88 GLY A O 1
ATOM 683 N N . ARG A 1 89 ? 1.914 -12.074 14.726 1.00 95.38 89 ARG A N 1
ATOM 684 C CA . ARG A 1 89 ? 2.217 -12.786 13.473 1.00 95.38 89 ARG A CA 1
ATOM 685 C C . ARG A 1 89 ? 1.777 -12.005 12.236 1.00 95.38 89 ARG A C 1
ATOM 687 O O . ARG A 1 89 ? 2.541 -11.941 11.281 1.00 95.38 89 ARG A O 1
ATOM 694 N N . ALA A 1 90 ? 0.591 -11.402 12.261 1.00 95.50 90 ALA A N 1
ATOM 695 C CA . ALA A 1 90 ? 0.084 -10.613 11.141 1.00 95.50 90 ALA A CA 1
ATOM 696 C C . ALA A 1 90 ? 0.931 -9.353 10.888 1.00 95.50 90 ALA A C 1
ATOM 698 O O . ALA A 1 90 ? 1.271 -9.069 9.744 1.00 95.50 90 ALA A O 1
ATOM 699 N N . LEU A 1 91 ? 1.367 -8.659 11.948 1.00 94.88 91 LEU A N 1
ATOM 700 C CA . LEU A 1 91 ? 2.310 -7.538 11.840 1.00 94.88 91 LEU A CA 1
ATOM 701 C C . LEU A 1 91 ? 3.649 -7.974 11.223 1.00 94.88 91 LEU A C 1
ATOM 703 O O . LEU A 1 91 ? 4.200 -7.277 10.377 1.00 94.88 91 LEU A O 1
ATOM 707 N N . ALA A 1 92 ? 4.160 -9.149 11.605 1.00 93.62 92 ALA A N 1
ATOM 708 C CA . ALA A 1 92 ? 5.404 -9.695 11.060 1.00 93.62 92 ALA A CA 1
ATOM 709 C C . ALA A 1 92 ? 5.286 -10.188 9.603 1.00 93.62 92 ALA A C 1
ATOM 711 O O . ALA A 1 92 ? 6.309 -10.383 8.947 1.00 93.62 92 ALA A O 1
ATOM 712 N N . ALA A 1 93 ? 4.064 -10.401 9.105 1.00 93.31 93 ALA A N 1
ATOM 713 C CA . ALA A 1 93 ? 3.795 -10.829 7.734 1.00 93.31 93 ALA A CA 1
ATOM 714 C C . ALA A 1 93 ? 3.742 -9.661 6.731 1.00 93.31 93 ALA A C 1
ATOM 716 O O . ALA A 1 93 ? 3.620 -9.898 5.530 1.00 93.31 93 ALA A O 1
ATOM 717 N N . GLY A 1 94 ? 3.826 -8.411 7.199 1.00 93.00 94 GLY A N 1
ATOM 718 C CA . GLY A 1 94 ? 3.907 -7.226 6.345 1.00 93.00 94 GLY A CA 1
ATOM 719 C C . GLY A 1 94 ? 5.201 -7.145 5.523 1.00 93.00 94 GLY A C 1
ATOM 720 O O . GLY A 1 94 ? 6.176 -7.862 5.789 1.00 93.00 94 GLY A O 1
ATOM 721 N N . PRO A 1 95 ? 5.243 -6.265 4.507 1.00 94.38 95 PRO A N 1
ATOM 722 C CA . PRO A 1 95 ? 6.472 -6.000 3.780 1.00 94.38 95 PRO A CA 1
ATOM 723 C C . PRO A 1 95 ? 7.538 -5.413 4.710 1.00 94.38 95 PRO A C 1
ATOM 725 O O . PRO A 1 95 ? 7.267 -4.543 5.534 1.00 94.38 95 PRO A O 1
ATOM 728 N N . ARG A 1 96 ? 8.779 -5.880 4.558 1.00 94.12 96 ARG A N 1
ATOM 729 C CA . ARG A 1 96 ? 9.926 -5.329 5.294 1.00 94.12 96 ARG A CA 1
ATOM 730 C C . ARG A 1 96 ? 10.407 -4.038 4.648 1.00 94.12 96 ARG A C 1
ATOM 732 O O . ARG A 1 96 ? 10.277 -3.874 3.435 1.00 94.12 96 ARG A O 1
ATOM 739 N N . ASP A 1 97 ? 11.036 -3.164 5.423 1.00 94.06 97 ASP A N 1
ATOM 740 C CA . ASP A 1 97 ? 11.691 -1.987 4.858 1.00 94.06 97 ASP A CA 1
ATOM 741 C C . ASP A 1 97 ? 12.761 -2.409 3.836 1.00 94.06 97 ASP A C 1
ATOM 743 O O . ASP A 1 97 ? 13.587 -3.300 4.073 1.00 94.06 97 ASP A O 1
ATOM 747 N N . ALA A 1 98 ? 12.728 -1.793 2.656 1.00 92.69 98 ALA A N 1
ATOM 748 C CA . ALA A 1 98 ? 13.619 -2.174 1.573 1.00 92.69 98 ALA A CA 1
ATOM 749 C C . ALA A 1 98 ? 15.093 -1.894 1.891 1.00 92.69 98 ALA A C 1
ATOM 751 O O . ALA A 1 98 ? 15.953 -2.664 1.457 1.00 92.69 98 ALA A O 1
ATOM 752 N N . ARG A 1 99 ? 15.416 -0.841 2.656 1.00 93.12 99 ARG A N 1
ATOM 753 C CA . ARG A 1 99 ? 16.804 -0.520 3.031 1.00 93.12 99 ARG A CA 1
ATOM 754 C C . ARG A 1 99 ? 17.356 -1.557 3.994 1.00 93.12 99 ARG A C 1
ATOM 756 O O . ARG A 1 99 ? 18.483 -2.010 3.806 1.00 93.12 99 ARG A O 1
ATOM 763 N N . GLU A 1 100 ? 16.554 -1.993 4.962 1.00 93.62 100 GLU A N 1
ATOM 764 C CA . GLU A 1 100 ? 16.909 -3.115 5.842 1.00 93.62 100 GLU A CA 1
ATOM 765 C C . GLU A 1 100 ? 17.110 -4.418 5.056 1.00 93.62 100 GLU A C 1
ATOM 767 O O . GLU A 1 100 ? 17.959 -5.242 5.398 1.00 93.62 100 GLU A O 1
ATOM 772 N N . ALA A 1 101 ? 16.376 -4.588 3.953 1.00 92.50 101 ALA A N 1
ATOM 773 C CA . ALA A 1 101 ? 16.539 -5.703 3.027 1.00 92.50 101 ALA A CA 1
ATOM 774 C C . ALA A 1 101 ? 17.701 -5.537 2.019 1.00 92.50 101 ALA A C 1
ATOM 776 O O . ALA A 1 101 ? 17.889 -6.400 1.157 1.00 92.50 101 ALA A O 1
ATOM 777 N N . GLY A 1 102 ? 18.500 -4.471 2.128 1.00 95.81 102 GLY A N 1
ATOM 778 C CA . GLY A 1 102 ? 19.695 -4.241 1.312 1.00 95.81 102 GLY A CA 1
ATOM 779 C C . GLY A 1 102 ? 19.485 -3.385 0.060 1.00 95.81 102 GLY A C 1
ATOM 780 O O . GLY A 1 102 ? 20.383 -3.330 -0.780 1.00 95.81 102 GLY A O 1
ATOM 781 N N . LEU A 1 103 ? 18.339 -2.712 -0.095 1.00 97.12 103 LEU A N 1
ATOM 782 C CA . LEU A 1 103 ? 18.154 -1.694 -1.133 1.00 97.12 103 LEU A CA 1
ATOM 783 C C . LEU A 1 103 ? 19.140 -0.543 -0.903 1.00 97.12 103 LEU A C 1
ATOM 785 O O . LEU A 1 103 ? 19.132 0.110 0.140 1.00 97.12 103 LEU A O 1
ATOM 789 N N . THR A 1 104 ? 19.964 -0.264 -1.907 1.00 97.56 104 THR A N 1
ATOM 790 C CA . THR A 1 104 ? 20.969 0.810 -1.846 1.00 97.56 104 THR A CA 1
ATOM 791 C C . THR A 1 104 ? 20.548 2.053 -2.621 1.00 97.56 104 THR A C 1
ATOM 793 O O . THR A 1 104 ? 20.939 3.162 -2.258 1.00 97.56 104 THR A O 1
ATOM 796 N N . ALA A 1 105 ? 19.731 1.895 -3.665 1.00 97.31 105 ALA A N 1
ATOM 797 C CA . ALA A 1 105 ? 19.235 3.000 -4.474 1.00 97.31 105 ALA A CA 1
ATOM 798 C C . ALA A 1 105 ? 17.897 2.662 -5.139 1.00 97.31 105 ALA A C 1
ATOM 800 O O . ALA A 1 105 ? 17.677 1.527 -5.559 1.00 97.31 105 ALA A O 1
ATOM 801 N N . ILE A 1 106 ? 17.044 3.677 -5.293 1.00 97.94 106 ILE A N 1
ATOM 802 C CA . ILE A 1 106 ? 15.837 3.625 -6.118 1.00 97.94 106 ILE A CA 1
ATOM 803 C C . ILE A 1 106 ? 15.710 4.907 -6.952 1.00 97.94 106 ILE A C 1
ATOM 805 O O . ILE A 1 106 ? 15.782 6.030 -6.430 1.00 97.94 106 ILE A O 1
ATOM 809 N N . ARG A 1 107 ? 15.522 4.739 -8.263 1.00 98.00 107 ARG A N 1
ATOM 810 C CA . ARG A 1 107 ? 15.302 5.835 -9.211 1.00 98.00 107 ARG A CA 1
ATOM 811 C C . ARG A 1 107 ? 13.995 5.643 -9.968 1.00 98.00 107 ARG A C 1
ATOM 813 O O . ARG A 1 107 ? 13.717 4.543 -10.423 1.00 98.00 107 ARG A O 1
ATOM 820 N N . CYS A 1 108 ? 13.248 6.724 -10.144 1.00 98.19 108 CYS A N 1
ATOM 821 C CA . CYS A 1 108 ? 11.997 6.785 -10.886 1.00 98.19 108 CYS A CA 1
ATOM 822 C C . CYS A 1 108 ? 12.128 7.750 -12.065 1.00 98.19 108 CYS A C 1
ATOM 824 O O . CYS A 1 108 ? 12.049 8.971 -11.902 1.00 98.19 108 CYS A O 1
ATOM 826 N N . ALA A 1 109 ? 12.322 7.202 -13.263 1.00 98.06 109 ALA A N 1
ATOM 827 C CA . ALA A 1 109 ? 12.243 7.971 -14.499 1.00 98.06 109 ALA A CA 1
ATOM 828 C C . ALA A 1 109 ? 10.782 8.062 -14.950 1.00 98.06 109 ALA A C 1
ATOM 830 O O . ALA A 1 109 ? 10.070 7.061 -14.935 1.00 98.06 109 ALA A O 1
ATOM 831 N N . VAL A 1 110 ? 10.343 9.259 -15.335 1.00 97.62 110 VAL A N 1
ATOM 832 C CA . VAL A 1 110 ? 8.956 9.535 -15.718 1.00 97.62 110 VAL A CA 1
ATOM 833 C C . VAL A 1 110 ? 8.937 10.138 -17.113 1.00 97.62 110 VAL A C 1
ATOM 835 O O . VAL A 1 110 ? 9.624 11.128 -17.366 1.00 97.62 110 VAL A O 1
ATOM 838 N N . GLU A 1 111 ? 8.120 9.569 -17.989 1.00 98.06 111 GLU A N 1
ATOM 839 C CA . GLU A 1 111 ? 7.947 10.007 -19.372 1.00 98.06 111 GLU A CA 1
ATOM 840 C C . GLU A 1 111 ? 6.458 10.264 -19.649 1.00 98.06 111 GLU A C 1
ATOM 842 O O . GLU A 1 111 ? 5.626 9.424 -19.311 1.00 98.06 111 GLU A O 1
ATOM 847 N N . PRO A 1 112 ? 6.067 11.401 -20.249 1.00 97.94 112 PRO A N 1
ATOM 848 C CA . PRO A 1 112 ? 4.680 11.616 -20.649 1.00 97.94 112 PRO A CA 1
ATOM 849 C C . PRO A 1 112 ? 4.240 10.616 -21.721 1.00 97.94 112 PRO A C 1
ATOM 851 O O . PRO A 1 112 ? 4.944 10.408 -22.709 1.00 97.94 112 PRO A O 1
ATOM 854 N N . ILE A 1 113 ? 3.038 10.066 -21.568 1.00 98.31 113 ILE A N 1
ATOM 855 C CA . ILE A 1 113 ? 2.354 9.268 -22.594 1.00 98.31 113 ILE A CA 1
ATOM 856 C C . ILE A 1 113 ? 1.013 9.918 -22.955 1.00 98.31 113 ILE A C 1
ATOM 858 O O . ILE A 1 113 ? 0.604 10.913 -22.359 1.00 98.31 113 ILE A O 1
ATOM 862 N N . ARG A 1 114 ? 0.324 9.367 -23.960 1.00 97.44 114 ARG A N 1
ATOM 863 C CA . ARG A 1 114 ? -0.947 9.887 -24.503 1.00 97.44 114 ARG A CA 1
ATOM 864 C C . ARG A 1 114 ? -1.975 10.236 -23.419 1.00 97.44 114 ARG A C 1
ATOM 866 O O . ARG A 1 114 ? -2.617 11.276 -23.516 1.00 97.44 114 ARG A O 1
ATOM 873 N N . ASP A 1 115 ? -2.151 9.351 -22.448 1.00 97.38 115 ASP A N 1
ATOM 874 C CA . ASP A 1 115 ? -3.221 9.373 -21.450 1.00 97.38 115 ASP A CA 1
ATOM 875 C C . ASP A 1 115 ? -2.708 9.493 -20.009 1.00 97.38 115 ASP A C 1
ATOM 877 O O . ASP A 1 115 ? -3.493 9.384 -19.072 1.00 97.38 115 ASP A O 1
ATOM 881 N N . GLY A 1 116 ? -1.419 9.776 -19.809 1.00 97.75 116 GLY A N 1
ATOM 882 C CA . GLY A 1 116 ? -0.832 9.796 -18.475 1.00 97.75 116 GLY A CA 1
ATOM 883 C C . GLY A 1 116 ? 0.690 9.842 -18.485 1.00 97.75 116 GLY A C 1
ATOM 884 O O . GLY A 1 116 ? 1.293 10.608 -19.242 1.00 97.75 116 GLY A O 1
ATOM 885 N N . LEU A 1 117 ? 1.316 9.023 -17.643 1.00 97.88 117 LEU A N 1
ATOM 886 C CA . LEU A 1 117 ? 2.770 8.906 -17.523 1.00 97.88 117 LEU A CA 1
ATOM 887 C C . LEU A 1 117 ? 3.212 7.448 -17.647 1.00 97.88 117 LEU A C 1
ATOM 889 O O . LEU A 1 117 ? 2.521 6.556 -17.174 1.00 97.88 117 LEU A O 1
ATOM 893 N N . ARG A 1 118 ? 4.401 7.214 -18.192 1.00 98.50 118 ARG A N 1
ATOM 894 C CA . ARG A 1 118 ? 5.152 5.974 -18.016 1.00 98.50 118 ARG A CA 1
ATOM 895 C C . ARG A 1 118 ? 6.186 6.175 -16.923 1.00 98.50 118 ARG A C 1
ATOM 897 O O . ARG A 1 118 ? 7.000 7.096 -16.999 1.00 98.50 118 ARG A O 1
ATOM 904 N N . LEU A 1 119 ? 6.156 5.318 -15.913 1.00 98.38 119 LEU A N 1
ATOM 905 C CA . LEU A 1 119 ? 7.095 5.313 -14.800 1.00 98.38 119 LEU A CA 1
ATOM 906 C C . LEU A 1 119 ? 7.998 4.085 -14.915 1.00 98.38 119 LEU A C 1
ATOM 908 O O . LEU A 1 119 ? 7.521 2.954 -14.929 1.00 98.38 119 LEU A O 1
ATOM 912 N N . THR A 1 120 ? 9.309 4.315 -14.957 1.00 98.50 120 THR A N 1
ATOM 913 C CA . THR A 1 120 ? 10.327 3.266 -14.836 1.00 98.50 120 THR A CA 1
ATOM 914 C C . THR A 1 120 ? 11.004 3.388 -13.478 1.00 98.50 120 THR A C 1
ATOM 916 O O . THR A 1 120 ? 11.752 4.340 -13.236 1.00 98.50 120 THR A O 1
ATOM 919 N N . ALA A 1 121 ? 10.747 2.423 -12.599 1.00 98.38 121 ALA A N 1
ATOM 920 C CA . ALA A 1 121 ? 11.416 2.273 -11.317 1.00 98.38 121 ALA A CA 1
ATOM 921 C C . ALA A 1 121 ? 12.623 1.335 -11.468 1.00 98.38 121 ALA A C 1
ATOM 923 O O . ALA A 1 121 ? 12.489 0.194 -11.902 1.00 98.38 121 ALA A O 1
ATOM 924 N N . THR A 1 122 ? 13.813 1.804 -11.100 1.00 98.38 122 THR A N 1
ATOM 925 C CA . THR A 1 122 ? 15.041 1.000 -11.055 1.00 98.38 122 THR A CA 1
ATOM 926 C C . THR A 1 122 ? 15.521 0.903 -9.615 1.00 98.38 122 THR A C 1
ATOM 928 O O . THR A 1 122 ? 15.874 1.918 -9.013 1.00 98.38 122 THR A O 1
ATOM 931 N N . LEU A 1 123 ? 15.540 -0.314 -9.074 1.00 98.31 123 LEU A N 1
ATOM 932 C CA . LEU A 1 123 ? 15.914 -0.626 -7.699 1.00 98.31 123 LEU A CA 1
ATOM 933 C C . LEU A 1 123 ? 17.237 -1.392 -7.684 1.00 98.31 123 LEU A C 1
ATOM 935 O O . LEU A 1 123 ? 17.321 -2.469 -8.265 1.00 98.31 123 LEU A O 1
ATOM 939 N N . THR A 1 124 ? 18.253 -0.885 -6.988 1.00 98.12 124 THR A N 1
ATOM 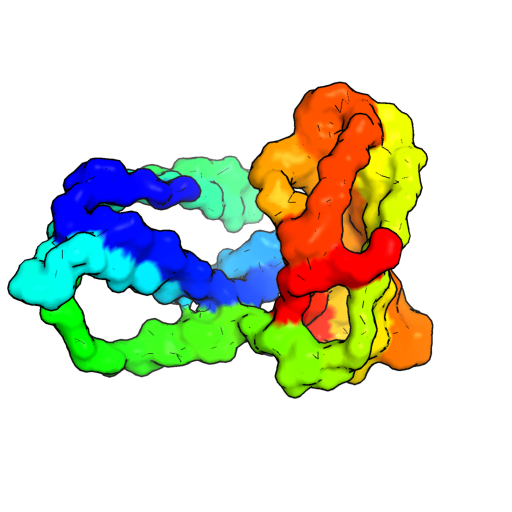940 C CA . THR A 1 124 ? 19.508 -1.615 -6.751 1.00 98.12 124 THR A CA 1
ATOM 941 C C . THR A 1 124 ? 19.404 -2.368 -5.429 1.00 98.12 124 THR A C 1
ATOM 943 O O . THR A 1 124 ? 19.561 -1.773 -4.358 1.00 98.12 124 THR A O 1
ATOM 946 N N . MET A 1 125 ? 19.113 -3.667 -5.496 1.00 96.88 125 MET A N 1
ATOM 947 C CA . MET A 1 125 ? 18.817 -4.498 -4.326 1.00 96.88 125 MET A CA 1
ATOM 948 C C . MET A 1 125 ? 19.185 -5.974 -4.545 1.00 96.88 125 MET A C 1
ATOM 950 O O . MET A 1 125 ? 19.118 -6.465 -5.681 1.00 96.88 125 MET A O 1
ATOM 954 N N . PRO A 1 126 ? 19.497 -6.719 -3.464 1.00 96.12 126 PRO A N 1
ATOM 955 C CA . PRO A 1 126 ? 19.632 -8.169 -3.518 1.00 96.12 126 PRO A CA 1
ATOM 956 C C . PRO A 1 126 ? 18.393 -8.839 -4.118 1.00 96.12 126 PRO A C 1
ATOM 958 O O . PRO A 1 126 ? 17.267 -8.380 -3.934 1.00 96.12 126 PRO A O 1
ATOM 961 N N . SER A 1 127 ? 18.602 -9.962 -4.804 1.00 95.50 127 SER A N 1
ATOM 962 C CA . SER A 1 127 ? 17.495 -10.757 -5.334 1.00 95.50 127 SER A CA 1
ATOM 963 C C . SER A 1 127 ? 16.656 -11.369 -4.205 1.00 95.50 127 SER A C 1
ATOM 965 O O . SER A 1 127 ? 17.171 -12.001 -3.275 1.00 95.50 127 SER A O 1
ATOM 967 N N . LEU A 1 128 ? 15.337 -11.222 -4.317 1.00 93.81 128 LEU A N 1
ATOM 968 C CA . LEU A 1 128 ? 14.349 -11.892 -3.481 1.00 93.81 128 LEU A CA 1
ATOM 969 C C . LEU A 1 128 ? 13.996 -13.296 -3.990 1.00 93.81 128 LEU A C 1
ATOM 971 O O . LEU A 1 128 ? 13.277 -14.034 -3.309 1.00 93.81 128 LEU A O 1
ATOM 975 N N . GLY A 1 129 ? 14.522 -13.726 -5.135 1.00 92.06 129 GLY A N 1
ATOM 976 C CA . GLY A 1 129 ? 14.196 -15.026 -5.701 1.00 92.06 129 GLY A CA 1
ATOM 977 C C . GLY A 1 129 ? 14.372 -15.123 -7.203 1.00 92.06 129 GLY A C 1
ATOM 978 O O . GLY A 1 129 ? 14.807 -14.190 -7.866 1.00 92.06 129 GLY A O 1
ATOM 979 N N . LYS A 1 130 ? 13.978 -16.283 -7.737 1.00 87.81 130 LYS A N 1
ATOM 980 C CA . LYS A 1 130 ? 13.941 -16.526 -9.187 1.00 87.81 130 LYS A CA 1
ATOM 981 C C . LYS A 1 130 ? 12.867 -15.698 -9.892 1.00 87.81 130 LYS A C 1
ATOM 983 O O . LYS A 1 130 ? 13.067 -15.304 -11.034 1.00 87.81 130 LYS A O 1
ATOM 988 N N . THR A 1 131 ? 11.747 -15.473 -9.213 1.00 90.31 131 THR A N 1
ATOM 989 C CA . THR A 1 131 ? 10.617 -14.692 -9.713 1.00 90.31 131 THR A CA 1
ATOM 990 C C . THR A 1 131 ? 10.380 -13.544 -8.756 1.00 90.31 131 THR A C 1
ATOM 992 O O . THR A 1 131 ? 10.253 -13.758 -7.548 1.00 90.31 131 THR A O 1
ATOM 995 N N . GLU A 1 132 ? 10.344 -12.341 -9.312 1.00 94.31 132 GLU A N 1
ATOM 996 C CA . GLU A 1 132 ? 10.142 -11.104 -8.577 1.00 94.31 132 GLU A CA 1
ATOM 997 C C . GLU A 1 132 ? 9.113 -10.264 -9.311 1.00 94.31 132 GLU A C 1
ATOM 999 O O . GLU A 1 132 ? 9.142 -10.162 -10.537 1.00 94.31 132 GLU A O 1
ATOM 1004 N N . ILE A 1 133 ? 8.191 -9.690 -8.552 1.00 93.56 133 ILE A N 1
ATOM 1005 C CA . ILE A 1 133 ? 7.112 -8.864 -9.077 1.00 93.56 133 ILE A CA 1
ATOM 1006 C C . ILE A 1 133 ? 7.119 -7.572 -8.282 1.00 93.56 133 ILE A C 1
ATOM 1008 O O . ILE A 1 133 ? 7.116 -7.608 -7.052 1.00 93.56 133 ILE A O 1
ATOM 1012 N N . ALA A 1 134 ? 7.141 -6.440 -8.976 1.00 95.12 134 ALA A N 1
ATOM 1013 C CA . ALA A 1 134 ? 6.949 -5.147 -8.347 1.00 95.12 134 ALA A CA 1
ATOM 1014 C C . ALA A 1 134 ? 5.471 -4.740 -8.406 1.00 95.12 134 ALA A C 1
ATOM 1016 O O . ALA A 1 134 ? 4.793 -4.915 -9.417 1.00 95.12 134 ALA A O 1
ATOM 1017 N N . VAL A 1 135 ? 4.987 -4.171 -7.310 1.00 94.50 135 VAL A N 1
ATOM 1018 C CA . VAL A 1 135 ? 3.721 -3.449 -7.209 1.00 94.50 135 VAL A CA 1
ATOM 1019 C C . VAL A 1 135 ? 4.075 -1.991 -6.987 1.00 94.50 135 VAL A C 1
ATOM 1021 O O . VAL A 1 135 ? 4.892 -1.685 -6.116 1.00 94.50 135 VAL A O 1
ATOM 1024 N N . ILE A 1 136 ? 3.507 -1.103 -7.797 1.00 95.56 136 ILE A N 1
ATOM 1025 C CA . ILE A 1 136 ? 3.773 0.330 -7.720 1.00 95.56 136 ILE A CA 1
ATOM 1026 C C . ILE A 1 136 ? 2.464 1.052 -7.435 1.00 95.56 136 ILE A C 1
ATOM 1028 O O . ILE A 1 136 ? 1.483 0.880 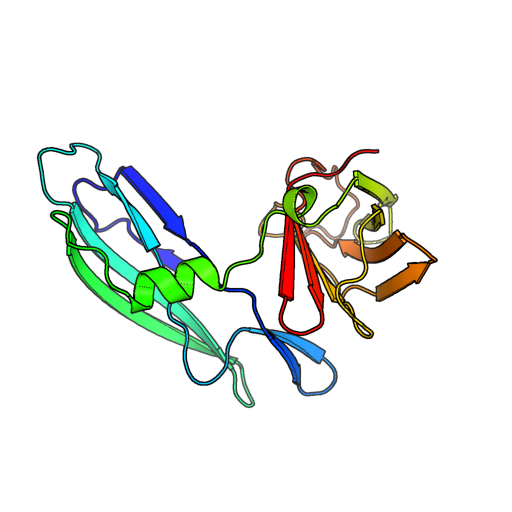-8.151 1.00 95.56 136 ILE A O 1
ATOM 1032 N N . GLU A 1 137 ? 2.477 1.893 -6.412 1.00 94.69 137 GLU A N 1
ATOM 1033 C CA . GLU A 1 137 ? 1.371 2.767 -6.047 1.00 94.69 137 GLU A CA 1
ATOM 1034 C C . GLU A 1 137 ? 1.823 4.213 -6.257 1.00 94.69 137 GLU A C 1
ATOM 1036 O O . GLU A 1 137 ? 2.886 4.618 -5.788 1.00 94.69 137 GLU A O 1
ATOM 1041 N N . ALA A 1 138 ? 1.028 5.010 -6.974 1.00 93.12 138 ALA A N 1
ATOM 1042 C CA . ALA A 1 138 ? 1.388 6.386 -7.330 1.00 93.12 138 ALA A CA 1
ATOM 1043 C C . ALA A 1 138 ? 1.221 7.396 -6.174 1.00 93.12 138 ALA A C 1
ATOM 1045 O O . ALA A 1 138 ? 1.425 8.592 -6.375 1.00 93.12 138 ALA A O 1
ATOM 1046 N N . GLY A 1 139 ? 0.786 6.942 -4.994 1.00 84.19 139 GLY A N 1
ATOM 1047 C CA . GLY A 1 139 ? 0.521 7.771 -3.815 1.00 84.19 139 GLY A CA 1
ATOM 1048 C C . GLY A 1 139 ? -0.800 8.552 -3.850 1.00 84.19 139 GLY A C 1
ATOM 1049 O O . GLY A 1 139 ? -1.326 8.894 -2.794 1.00 84.19 139 GLY A O 1
ATOM 1050 N N . ALA A 1 140 ? -1.372 8.801 -5.034 1.00 79.31 140 ALA A N 1
ATOM 1051 C CA . ALA A 1 140 ? -2.720 9.352 -5.191 1.00 79.31 140 ALA A CA 1
ATOM 1052 C C . ALA A 1 140 ? -3.733 8.242 -5.516 1.00 79.31 140 ALA A C 1
ATOM 1054 O O . ALA A 1 140 ? -3.503 7.422 -6.405 1.00 79.31 140 ALA A O 1
ATOM 1055 N N . GLY A 1 141 ? -4.854 8.223 -4.789 1.00 77.00 141 GLY A N 1
ATOM 1056 C CA . GLY A 1 141 ? -5.828 7.125 -4.820 1.00 77.00 141 GLY A CA 1
ATOM 1057 C C . GLY A 1 141 ? -6.716 7.044 -6.067 1.00 77.00 141 GLY A C 1
ATOM 1058 O O . GLY A 1 141 ? -7.475 6.090 -6.194 1.00 77.00 141 GLY A O 1
ATOM 1059 N N . ASP A 1 142 ? -6.655 8.019 -6.974 1.00 88.44 142 ASP A N 1
ATOM 1060 C CA . ASP A 1 142 ? -7.466 8.077 -8.197 1.00 88.44 142 ASP A CA 1
ATOM 1061 C C . ASP A 1 142 ? -6.676 7.753 -9.477 1.00 88.44 142 ASP A C 1
ATOM 1063 O O . ASP A 1 142 ? -7.244 7.746 -10.570 1.00 88.44 142 ASP A O 1
ATOM 1067 N N . ILE A 1 143 ? -5.378 7.461 -9.361 1.00 94.50 143 ILE A N 1
ATOM 1068 C CA . ILE A 1 143 ? -4.530 7.081 -10.493 1.00 94.50 143 ILE A CA 1
ATOM 1069 C C . ILE A 1 143 ? -4.625 5.573 -10.707 1.00 94.50 143 ILE A C 1
ATOM 1071 O O . ILE A 1 143 ? -4.260 4.784 -9.836 1.00 94.50 143 ILE A O 1
ATOM 1075 N N . TRP A 1 144 ? -5.045 5.165 -11.902 1.00 94.44 144 TRP A N 1
ATOM 1076 C CA . TRP A 1 144 ? -4.937 3.771 -12.311 1.00 94.44 144 TRP A CA 1
ATOM 1077 C C . TRP A 1 144 ? -3.482 3.440 -12.651 1.00 94.44 144 TRP A C 1
ATOM 1079 O O . TRP A 1 144 ? -2.833 4.171 -13.403 1.00 94.44 144 TRP A O 1
ATOM 1089 N N . VAL A 1 145 ? -2.980 2.330 -12.113 1.00 95.12 145 VAL A N 1
ATOM 1090 C CA . VAL A 1 145 ? -1.627 1.828 -12.373 1.00 95.12 145 VAL A CA 1
ATOM 1091 C C . VAL A 1 145 ? -1.732 0.518 -13.140 1.00 95.12 145 VAL A C 1
ATOM 1093 O O . VAL A 1 145 ? -2.438 -0.400 -12.716 1.00 95.12 145 VAL A O 1
ATOM 1096 N N . SER A 1 146 ? -1.041 0.423 -14.274 1.00 93.94 146 SER A N 1
ATOM 1097 C CA . SER A 1 146 ? -0.986 -0.824 -15.033 1.00 93.94 146 SER A CA 1
ATOM 1098 C C . SER A 1 146 ? -0.278 -1.927 -14.238 1.00 93.94 146 SER A C 1
ATOM 1100 O O . SER A 1 146 ? 0.558 -1.635 -13.379 1.00 93.94 146 SER A O 1
ATOM 1102 N N . PRO A 1 147 ? -0.502 -3.210 -14.573 1.00 90.50 147 PRO A N 1
ATOM 1103 C CA . PRO A 1 147 ? 0.406 -4.265 -14.148 1.00 90.50 147 PRO A CA 1
ATOM 1104 C C . PRO A 1 147 ? 1.850 -3.908 -14.517 1.00 90.50 147 PRO A C 1
ATOM 1106 O O . PRO A 1 147 ? 2.104 -3.372 -15.599 1.00 90.50 147 PRO A O 1
ATOM 1109 N N . ALA A 1 148 ? 2.777 -4.193 -13.608 1.00 93.50 148 ALA A N 1
ATOM 1110 C CA . ALA A 1 148 ? 4.188 -3.926 -13.820 1.00 93.50 148 ALA A CA 1
ATOM 1111 C C . ALA A 1 148 ? 4.828 -4.985 -14.720 1.00 93.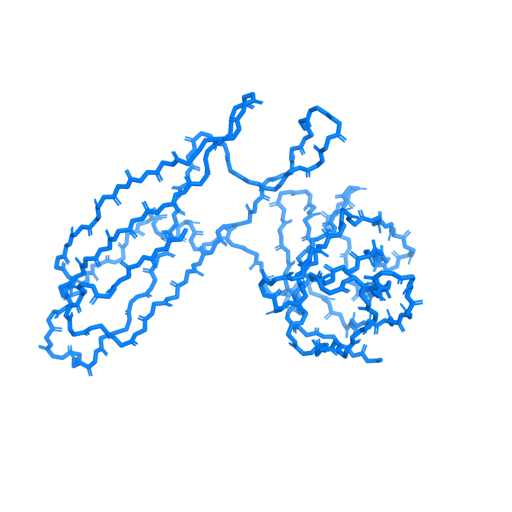50 148 ALA A C 1
ATOM 1113 O O . ALA A 1 148 ? 4.725 -6.186 -14.447 1.00 93.50 148 ALA A O 1
ATOM 1114 N N . ASP A 1 149 ? 5.556 -4.531 -15.738 1.00 95.00 149 ASP A N 1
ATOM 1115 C CA . ASP A 1 149 ? 6.564 -5.356 -16.399 1.00 95.00 149 ASP A CA 1
ATOM 1116 C C . ASP A 1 149 ? 7.853 -5.263 -15.580 1.00 95.00 149 ASP A C 1
ATOM 1118 O O . ASP A 1 149 ? 8.421 -4.181 -15.432 1.00 95.00 149 ASP A O 1
ATOM 1122 N N . THR A 1 150 ? 8.242 -6.373 -14.954 1.00 95.88 150 THR A N 1
ATOM 1123 C CA . THR A 1 150 ? 9.360 -6.439 -14.008 1.00 95.88 150 THR A CA 1
ATOM 1124 C C . THR A 1 150 ? 10.403 -7.423 -14.509 1.00 95.88 150 THR A C 1
ATOM 1126 O O . THR A 1 150 ? 10.117 -8.610 -14.679 1.00 95.88 150 THR A O 1
ATOM 1129 N N . HIS A 1 151 ? 11.639 -6.961 -14.660 1.00 96.44 151 HIS A N 1
ATOM 1130 C CA . HIS A 1 151 ? 12.771 -7.805 -15.020 1.00 96.44 151 HIS A CA 1
ATOM 1131 C C . HIS A 1 151 ? 14.026 -7.422 -14.241 1.00 96.44 151 HIS A C 1
ATOM 1133 O O . HIS A 1 151 ? 14.160 -6.322 -13.704 1.00 96.44 151 HIS A O 1
ATOM 1139 N N . ARG A 1 152 ? 14.968 -8.363 -14.157 1.00 96.69 152 ARG A N 1
ATOM 1140 C CA . ARG A 1 152 ? 16.236 -8.169 -13.452 1.00 96.69 152 ARG A CA 1
ATOM 1141 C C . ARG A 1 152 ? 17.388 -7.998 -14.433 1.00 96.69 152 ARG A C 1
ATOM 1143 O O . ARG A 1 152 ? 17.557 -8.794 -15.352 1.00 96.69 152 ARG A O 1
ATOM 1150 N N . GLU A 1 153 ? 18.225 -7.003 -14.168 1.00 95.94 153 GLU A N 1
ATOM 1151 C CA . GLU A 1 153 ? 19.463 -6.698 -14.882 1.00 95.94 153 GLU A CA 1
ATOM 1152 C C . GLU A 1 153 ? 20.621 -6.679 -13.876 1.00 95.94 153 GLU A C 1
ATOM 1154 O O . GLU A 1 153 ? 20.907 -5.666 -13.237 1.00 95.94 153 GLU A O 1
ATOM 1159 N N . GLY A 1 154 ? 21.274 -7.828 -13.679 1.00 94.56 154 GLY A N 1
ATOM 1160 C CA . GLY A 1 154 ? 22.324 -7.963 -12.666 1.00 94.56 154 GLY A CA 1
ATOM 1161 C C . GLY A 1 154 ? 21.790 -7.725 -11.247 1.00 94.56 154 GLY A C 1
ATOM 1162 O O . GLY A 1 154 ? 20.928 -8.463 -10.765 1.00 94.56 154 GLY A O 1
ATOM 1163 N N . ASP A 1 155 ? 22.308 -6.700 -10.570 1.00 95.19 155 ASP A N 1
ATOM 1164 C CA . ASP A 1 155 ? 21.904 -6.284 -9.220 1.00 95.19 155 ASP A CA 1
ATOM 1165 C C . ASP A 1 155 ? 20.695 -5.333 -9.202 1.00 95.19 155 ASP A C 1
ATOM 1167 O O . ASP A 1 155 ? 20.243 -4.921 -8.130 1.00 95.19 155 ASP A O 1
ATOM 1171 N N . ARG A 1 156 ? 20.142 -5.002 -10.375 1.00 97.50 156 ARG A N 1
ATOM 1172 C CA . ARG A 1 156 ? 19.018 -4.075 -10.512 1.00 97.50 156 ARG A CA 1
ATOM 1173 C C . ARG A 1 156 ? 17.733 -4.797 -10.862 1.00 97.50 156 ARG A C 1
ATOM 1175 O O . ARG A 1 156 ? 17.713 -5.634 -11.759 1.00 97.50 156 ARG A O 1
ATOM 1182 N N . LEU A 1 157 ? 16.653 -4.430 -10.188 1.00 98.12 157 LEU A N 1
ATOM 1183 C CA . LEU A 1 157 ? 15.295 -4.749 -10.599 1.00 98.12 157 LEU A CA 1
ATOM 1184 C C . LEU A 1 157 ? 14.721 -3.534 -11.328 1.00 98.12 157 LEU A C 1
ATOM 1186 O O . LEU A 1 157 ? 14.724 -2.427 -10.785 1.00 98.12 157 LEU A O 1
ATOM 1190 N N . VAL A 1 158 ? 14.265 -3.732 -12.557 1.00 98.25 158 VAL A N 1
ATOM 1191 C CA . VAL A 1 158 ? 13.629 -2.704 -13.378 1.00 98.25 158 VAL A CA 1
ATOM 1192 C C . VAL A 1 158 ? 12.150 -3.040 -13.468 1.00 98.25 158 VAL A C 1
ATOM 1194 O O . VAL A 1 158 ? 11.789 -4.173 -13.766 1.00 98.25 158 VAL A O 1
ATOM 1197 N N . SER A 1 159 ? 11.303 -2.059 -13.176 1.00 98.06 159 SER A N 1
ATOM 1198 C CA . SER A 1 159 ? 9.854 -2.194 -13.223 1.00 98.06 159 SER A CA 1
ATOM 1199 C C . SER A 1 159 ? 9.245 -1.027 -13.981 1.00 98.06 159 SER A C 1
ATOM 1201 O O . SER A 1 159 ? 9.492 0.129 -13.632 1.00 98.06 159 SER A O 1
ATOM 1203 N N . VAL A 1 160 ? 8.426 -1.323 -14.986 1.00 98.31 160 VAL A N 1
ATOM 1204 C CA . VAL A 1 160 ? 7.754 -0.321 -15.817 1.00 98.31 160 VAL A CA 1
ATOM 1205 C C . VAL A 1 160 ? 6.246 -0.418 -15.626 1.00 98.31 160 VAL A C 1
ATOM 1207 O O . VAL A 1 160 ? 5.677 -1.503 -15.728 1.00 98.31 160 VAL A O 1
ATOM 1210 N N . VAL A 1 161 ? 5.608 0.723 -15.363 1.00 97.75 161 VAL A N 1
ATOM 1211 C CA . VAL A 1 161 ? 4.147 0.862 -15.286 1.00 97.75 161 VAL A CA 1
ATOM 1212 C C . VAL A 1 161 ? 3.681 2.096 -16.052 1.00 97.75 161 VAL A C 1
ATOM 1214 O O . VAL A 1 161 ? 4.396 3.098 -16.133 1.00 97.75 161 VAL A O 1
ATOM 1217 N N . ASP A 1 162 ? 2.457 2.038 -16.560 1.00 97.88 162 ASP A N 1
ATOM 1218 C CA . ASP A 1 162 ? 1.724 3.202 -17.041 1.00 97.88 162 ASP A CA 1
ATOM 1219 C C . ASP A 1 162 ? 0.789 3.701 -15.921 1.00 97.88 162 ASP A C 1
ATOM 1221 O O . ASP A 1 162 ? 0.116 2.918 -15.248 1.00 97.88 162 ASP A O 1
ATOM 1225 N N . LEU A 1 163 ? 0.774 5.016 -15.706 1.00 97.56 163 LEU A N 1
ATOM 1226 C CA . LEU A 1 163 ? -0.013 5.732 -14.704 1.00 97.56 163 LEU A CA 1
ATOM 1227 C C . LEU A 1 163 ? -1.051 6.593 -15.422 1.00 97.56 163 LEU A C 1
ATOM 1229 O O . LEU A 1 163 ? -0.686 7.559 -16.098 1.00 97.56 163 LEU A O 1
ATOM 1233 N N . VAL A 1 164 ? -2.332 6.272 -15.267 1.00 97.50 164 VAL A N 1
ATOM 1234 C CA . VAL A 1 164 ? -3.434 6.921 -15.991 1.00 97.50 164 VAL A CA 1
ATOM 1235 C C . VAL A 1 164 ? -4.373 7.604 -14.990 1.00 97.50 164 VAL A C 1
ATOM 1237 O O . VAL A 1 164 ? -5.090 6.914 -14.263 1.00 97.50 164 VAL A O 1
ATOM 1240 N N . PRO A 1 165 ? -4.391 8.949 -14.913 1.00 96.56 165 PRO A N 1
ATOM 1241 C CA . PRO A 1 165 ? -5.334 9.666 -14.063 1.00 96.56 165 PRO A CA 1
ATOM 1242 C C . PRO A 1 165 ? -6.731 9.712 -14.708 1.00 96.56 165 PRO A C 1
ATOM 1244 O O . PRO A 1 165 ? -6.851 9.550 -15.928 1.00 96.56 165 PRO A O 1
ATOM 1247 N N . PRO A 1 166 ? -7.790 10.068 -13.957 1.00 95.88 166 PRO A N 1
ATOM 1248 C CA . PRO A 1 166 ? -9.155 10.140 -14.491 1.00 95.88 166 PRO A CA 1
ATOM 1249 C C . PRO A 1 166 ? -9.304 11.117 -15.666 1.00 95.88 166 PRO A C 1
ATOM 1251 O O . PRO A 1 166 ? -10.135 10.930 -16.551 1.00 95.88 166 PRO A O 1
ATOM 1254 N N . ALA A 1 167 ? -8.470 12.162 -15.701 1.00 95.19 167 ALA A N 1
ATOM 1255 C CA . ALA A 1 167 ? -8.450 13.152 -16.774 1.00 95.19 167 ALA A CA 1
ATOM 1256 C C . ALA A 1 167 ? -7.806 12.653 -18.085 1.00 95.19 167 ALA A C 1
ATOM 1258 O O . ALA A 1 167 ? -7.855 13.384 -19.077 1.00 95.19 167 ALA A O 1
ATOM 1259 N N . ALA A 1 168 ? -7.188 11.463 -18.086 1.00 96.50 168 ALA A N 1
ATOM 1260 C CA . ALA A 1 168 ? -6.491 10.854 -19.222 1.00 96.50 168 ALA A CA 1
ATOM 1261 C C . ALA A 1 168 ? -5.481 11.802 -19.903 1.00 96.50 168 ALA A C 1
ATOM 1263 O O . ALA A 1 168 ? -5.474 11.967 -21.125 1.00 96.50 168 ALA A O 1
ATOM 1264 N N . LYS A 1 169 ? -4.656 12.485 -19.101 1.00 96.38 169 LYS A N 1
ATOM 1265 C CA . LYS A 1 169 ? -3.625 13.435 -19.548 1.00 96.38 169 LYS A CA 1
ATOM 1266 C C . LYS A 1 169 ? -2.377 13.319 -18.666 1.00 96.38 169 LYS A C 1
ATOM 1268 O O . LYS A 1 169 ? -2.511 12.955 -17.497 1.00 96.38 169 LYS A O 1
ATOM 1273 N N . PRO A 1 170 ? -1.186 13.691 -19.170 1.00 96.75 170 PRO A N 1
ATOM 1274 C CA . PRO A 1 170 ? 0.007 13.826 -18.340 1.00 96.75 170 PRO A CA 1
ATOM 1275 C C . PRO A 1 170 ? -0.215 14.752 -17.139 1.00 96.75 170 PRO A C 1
ATOM 1277 O O . PRO A 1 170 ? -0.921 15.759 -17.237 1.00 96.75 170 PRO A O 1
ATOM 1280 N N . PHE A 1 171 ? 0.426 14.428 -16.020 1.00 95.12 171 PHE A N 1
ATOM 1281 C CA . PHE A 1 171 ? 0.295 15.140 -14.749 1.00 95.12 171 PHE A CA 1
ATOM 1282 C C . PHE A 1 171 ? 1.651 15.239 -14.035 1.00 95.12 171 PHE A C 1
ATOM 1284 O O . PHE A 1 171 ? 2.638 14.639 -14.459 1.00 95.12 171 PHE A O 1
ATOM 1291 N N . ALA A 1 172 ? 1.717 16.024 -12.959 1.00 93.75 172 ALA A N 1
ATOM 1292 C CA . ALA A 1 172 ? 2.898 16.077 -12.105 1.00 93.75 172 ALA A CA 1
ATOM 1293 C C . ALA A 1 172 ? 2.833 14.947 -11.068 1.00 93.75 172 ALA A C 1
ATOM 1295 O O . ALA A 1 172 ? 1.942 14.940 -10.224 1.00 93.75 172 ALA A O 1
ATOM 1296 N N . LEU A 1 173 ? 3.777 14.007 -11.133 1.00 94.94 173 LEU A N 1
ATOM 1297 C CA . LEU A 1 173 ? 3.908 12.940 -10.144 1.00 94.94 173 LEU A CA 1
ATOM 1298 C C . LEU A 1 173 ? 4.788 13.400 -8.977 1.00 94.94 173 LEU A C 1
ATOM 1300 O O . LEU A 1 173 ? 5.958 13.749 -9.178 1.00 94.94 173 LEU A O 1
ATOM 1304 N N . ASP A 1 174 ? 4.252 13.336 -7.762 1.00 94.94 174 ASP A N 1
ATOM 1305 C CA . ASP A 1 174 ? 5.058 13.420 -6.548 1.00 94.94 174 ASP A CA 1
ATOM 1306 C C . ASP A 1 174 ? 5.783 12.085 -6.333 1.00 94.94 174 ASP A C 1
ATOM 1308 O O . ASP A 1 174 ? 5.203 11.084 -5.933 1.00 94.94 174 ASP A O 1
ATOM 1312 N N . ARG A 1 175 ? 7.085 12.051 -6.619 1.00 95.50 175 ARG A N 1
ATOM 1313 C CA . ARG A 1 175 ? 7.886 10.829 -6.455 1.00 95.50 175 ARG A CA 1
ATOM 1314 C C . ARG A 1 175 ? 8.115 10.452 -4.998 1.00 95.50 175 ARG A C 1
ATOM 1316 O O . ARG A 1 175 ? 8.545 9.332 -4.751 1.00 95.50 175 ARG A O 1
ATOM 1323 N N . SER A 1 176 ? 7.879 11.360 -4.050 1.00 95.81 176 SER A N 1
ATOM 1324 C CA . SER A 1 176 ? 8.027 11.062 -2.624 1.00 95.81 176 SER A CA 1
ATOM 1325 C C . SER A 1 176 ? 6.868 10.226 -2.078 1.00 95.81 176 SER A C 1
ATOM 1327 O O . SER A 1 176 ? 7.055 9.515 -1.093 1.00 95.81 176 SER A O 1
ATOM 1329 N N . SER A 1 177 ? 5.715 10.246 -2.754 1.00 94.19 177 SER A N 1
ATOM 1330 C CA . SER A 1 177 ? 4.534 9.454 -2.404 1.00 94.19 177 SER A CA 1
ATOM 1331 C C . SER A 1 177 ? 4.439 8.121 -3.155 1.00 94.19 177 SER A C 1
ATOM 1333 O O . SER A 1 177 ? 3.583 7.304 -2.823 1.00 94.19 177 SER A O 1
ATOM 1335 N N . VAL A 1 178 ? 5.319 7.867 -4.132 1.00 96.50 178 VAL A N 1
ATOM 1336 C CA . VAL A 1 178 ? 5.372 6.584 -4.847 1.00 96.50 178 VAL A CA 1
ATOM 1337 C C . VAL A 1 178 ? 5.790 5.479 -3.888 1.00 96.50 178 VAL A C 1
ATOM 1339 O O . VAL A 1 178 ? 6.863 5.555 -3.296 1.00 96.50 178 VAL A O 1
ATOM 1342 N N . VAL A 1 179 ? 4.995 4.422 -3.778 1.00 96.38 179 VAL A N 1
ATOM 1343 C CA . VAL A 1 179 ? 5.350 3.232 -3.000 1.00 96.38 179 VAL A CA 1
ATOM 1344 C C . VAL A 1 179 ? 5.663 2.098 -3.962 1.00 96.38 179 VAL A C 1
ATOM 1346 O O . VAL A 1 179 ? 4.887 1.812 -4.870 1.00 96.38 179 VAL A O 1
ATOM 1349 N N . VAL A 1 180 ? 6.818 1.461 -3.779 1.00 96.94 180 VAL A N 1
ATOM 1350 C CA . VAL A 1 180 ? 7.220 0.279 -4.543 1.00 96.94 180 VAL A CA 1
ATOM 1351 C C . VAL A 1 180 ? 7.356 -0.896 -3.591 1.00 96.94 180 VAL A C 1
ATOM 1353 O O . VAL A 1 180 ? 8.204 -0.876 -2.698 1.00 96.94 180 VAL A O 1
ATOM 1356 N N . THR A 1 181 ? 6.550 -1.930 -3.810 1.00 96.62 181 THR A N 1
ATOM 1357 C CA . THR A 1 181 ? 6.606 -3.194 -3.072 1.00 96.62 181 THR A CA 1
ATOM 1358 C C . THR A 1 181 ? 7.121 -4.289 -3.998 1.00 96.62 181 THR A C 1
ATOM 1360 O O . THR A 1 181 ? 6.512 -4.559 -5.027 1.00 96.62 181 THR A O 1
ATOM 1363 N N . VAL A 1 182 ? 8.234 -4.938 -3.657 1.00 96.62 182 VAL A N 1
ATOM 1364 C CA . VAL A 1 182 ? 8.777 -6.074 -4.415 1.00 96.62 182 VAL A CA 1
ATOM 1365 C C . VAL A 1 182 ? 8.447 -7.371 -3.688 1.00 96.62 182 VAL A C 1
ATOM 1367 O O . VAL A 1 182 ? 8.822 -7.556 -2.530 1.00 96.62 182 VAL A O 1
ATOM 1370 N N . LEU A 1 183 ? 7.777 -8.277 -4.394 1.00 94.88 183 LEU A N 1
ATOM 1371 C CA . LEU A 1 183 ? 7.370 -9.601 -3.935 1.00 94.88 183 LEU A CA 1
ATOM 1372 C C . LEU A 1 183 ? 8.277 -10.666 -4.563 1.00 94.88 183 LEU A C 1
ATOM 1374 O O . LEU A 1 183 ? 8.494 -10.652 -5.774 1.00 94.88 183 LEU A O 1
ATOM 1378 N N . GLY A 1 184 ? 8.791 -11.609 -3.770 1.00 93.19 184 GLY A N 1
ATOM 1379 C CA . GLY A 1 184 ? 9.601 -12.724 -4.274 1.00 93.19 184 GLY A CA 1
ATOM 1380 C C . GLY A 1 184 ? 9.914 -13.797 -3.227 1.00 93.19 184 GLY A C 1
ATOM 1381 O O . GLY A 1 184 ? 10.329 -13.500 -2.108 1.00 93.19 184 GLY A O 1
ATOM 1382 N N . SER A 1 185 ? 9.739 -15.072 -3.596 1.00 88.00 185 SER A N 1
ATOM 1383 C CA . SER A 1 185 ? 9.948 -16.256 -2.731 1.00 88.00 185 SER A CA 1
ATOM 1384 C C . SER A 1 185 ? 9.302 -16.146 -1.338 1.00 88.00 185 SER A C 1
ATOM 1386 O O . SER A 1 185 ? 9.959 -16.413 -0.332 1.00 88.00 185 SER A O 1
ATOM 1388 N N . GLY A 1 186 ? 8.045 -15.694 -1.269 1.00 85.12 186 GLY A N 1
ATOM 1389 C CA . GLY A 1 186 ? 7.311 -15.512 -0.006 1.00 85.12 186 GLY A CA 1
ATOM 1390 C C . GLY A 1 186 ? 7.817 -14.357 0.865 1.00 85.12 186 GLY A C 1
ATOM 1391 O O . GLY A 1 186 ? 7.479 -14.275 2.041 1.00 85.12 186 GLY A O 1
ATOM 1392 N N . ARG A 1 187 ? 8.657 -13.474 0.316 1.00 90.31 187 ARG A N 1
ATOM 1393 C CA . ARG A 1 187 ? 9.123 -12.252 0.974 1.00 90.31 187 ARG A CA 1
ATOM 1394 C C . ARG A 1 187 ? 8.557 -11.047 0.245 1.00 90.31 187 ARG A C 1
ATOM 1396 O O . ARG A 1 187 ? 8.474 -11.051 -0.981 1.00 90.31 187 ARG A O 1
ATOM 1403 N N . ALA A 1 188 ? 8.269 -10.003 1.005 1.00 95.31 188 ALA A N 1
ATOM 1404 C CA . ALA A 1 188 ? 7.938 -8.692 0.483 1.00 95.31 188 ALA A CA 1
ATOM 1405 C C . ALA A 1 188 ? 8.881 -7.650 1.081 1.00 95.31 188 ALA A C 1
ATOM 1407 O O . ALA A 1 188 ? 9.226 -7.717 2.267 1.00 95.31 188 ALA A O 1
ATOM 1408 N N . VAL A 1 189 ? 9.311 -6.702 0.256 1.00 96.44 189 VAL A N 1
ATOM 1409 C CA . VAL A 1 189 ? 10.031 -5.509 0.707 1.00 96.44 189 VAL A CA 1
ATOM 1410 C C . VAL A 1 189 ? 9.374 -4.280 0.113 1.00 96.44 189 VAL A C 1
ATOM 1412 O O . VAL A 1 189 ? 8.920 -4.330 -1.026 1.00 96.44 189 VAL A O 1
ATOM 1415 N N . GLN A 1 190 ? 9.326 -3.189 0.860 1.00 96.50 190 GLN A N 1
ATOM 1416 C CA . GLN A 1 190 ? 8.643 -1.973 0.447 1.00 96.50 190 GLN A CA 1
ATOM 1417 C C . GLN A 1 190 ? 9.539 -0.753 0.636 1.00 96.50 190 GLN A C 1
ATOM 1419 O O . GLN A 1 190 ? 10.270 -0.634 1.618 1.00 96.50 190 GLN A O 1
ATOM 1424 N N . GLN A 1 191 ? 9.478 0.155 -0.333 1.00 96.12 191 GLN A N 1
ATOM 1425 C CA . GLN A 1 191 ? 10.133 1.453 -0.297 1.00 96.12 191 GLN A CA 1
ATOM 1426 C C . GLN A 1 191 ? 9.105 2.528 -0.636 1.00 96.12 191 GLN A C 1
ATOM 1428 O O . GLN A 1 191 ? 8.516 2.503 -1.714 1.00 96.12 191 GLN A O 1
ATOM 1433 N N . ALA A 1 192 ? 8.938 3.497 0.261 1.00 95.81 192 ALA A N 1
ATOM 1434 C CA . ALA A 1 192 ? 8.219 4.729 -0.029 1.00 95.81 192 ALA A CA 1
ATOM 1435 C C . ALA A 1 192 ? 9.190 5.796 -0.545 1.00 95.81 192 ALA A C 1
ATOM 1437 O O . ALA A 1 192 ? 10.249 6.040 0.037 1.00 95.81 192 ALA A O 1
ATOM 1438 N N . GLY A 1 193 ? 8.825 6.439 -1.638 1.00 96.25 193 GLY A N 1
ATOM 1439 C CA . GLY A 1 193 ? 9.600 7.468 -2.294 1.00 96.25 193 GLY A CA 1
ATOM 1440 C C . GLY A 1 193 ? 10.699 6.932 -3.209 1.00 96.25 193 GLY A C 1
ATOM 1441 O O . GLY A 1 193 ? 11.318 5.891 -2.980 1.00 96.25 193 GLY A O 1
ATOM 1442 N N . CYS A 1 194 ? 10.997 7.707 -4.246 1.00 96.44 194 CYS A N 1
ATOM 1443 C CA . CYS A 1 194 ? 12.121 7.470 -5.137 1.00 96.44 194 CYS A CA 1
ATOM 1444 C C . CYS A 1 194 ? 12.712 8.773 -5.680 1.00 96.44 194 CYS A C 1
ATOM 1446 O O . CYS A 1 194 ? 12.093 9.835 -5.643 1.00 96.44 194 CYS A O 1
ATOM 1448 N N . THR A 1 195 ? 13.947 8.699 -6.175 1.00 95.69 195 THR A N 1
ATOM 1449 C CA . THR A 1 195 ? 14.673 9.868 -6.695 1.00 95.69 195 THR A CA 1
ATOM 1450 C C . THR A 1 195 ? 14.609 9.963 -8.220 1.00 95.69 195 THR A C 1
ATOM 1452 O O . THR A 1 195 ? 14.358 8.961 -8.889 1.00 95.69 195 THR A O 1
ATOM 1455 N N . GLY A 1 196 ? 14.926 11.140 -8.772 1.00 85.06 196 GLY A N 1
ATOM 1456 C CA . GLY A 1 196 ? 15.353 11.301 -10.169 1.00 85.06 196 GLY A CA 1
ATOM 1457 C C . GLY A 1 196 ? 14.359 11.878 -11.160 1.00 85.06 196 GLY A C 1
ATOM 1458 O O . GLY A 1 196 ? 13.193 12.147 -10.809 1.00 85.06 196 GLY A O 1
#

Secondary structure (DSSP, 8-state):
-EE-TT-BSEEEEEE-PPPPEEEEETTEEEEE--S-----EEEEESSTTS-EEEEEEEEEEEESSSEEEEEEEEEEEE---PPPHHHHHHHHTSPEETTTTT--EEEEEEEEETTEEEEEEEEE-----SS-EEEEE-SSTT-EEPPPEEEEETTEEEEEEEEE-TT-S-----TTS-EEEEEETTEEEEEE--B-

Foldseek 3Di:
DKDFVVKPQWDDKDKFAFFWDWDQAPNDTDTHDPPDDDIDMDTDGNDLVAKIFTKIWDWDWDDDNDTDIDIDIDTDTGNDDDDDVVSVVRNVRGAAAQVVQPWPAWAWDWDWDQQEIKIKIKIQGDDQAPDKAKDKDLLDPQWDKAGWDWDDDPRIIITIIGTGGPRRGYDDGDQQSMKIWMDHPSHIHIDGGHHD

Radius of gyration: 18.98 Å; chains: 1; bounding box: 43×34×54 Å

pLDDT: mean 93.32, std 5.8, range [69.5, 98.5]

Sequence (196 aa):
VFDWSGSENLASVSYHWPAPEVFEVSGYRIFGFHDELILPIEFTARDPGKPIQAKAEVALGICEEICVPVEFDVSGELSGGKPDERIGRALAAGPRDAREAGLTAIRCAVEPIRDGLRLTATLTMPSLGKTEIAVIEAGAGDIWVSPADTHREGDRLVSVVDLVPPAAKPFALDRSSVVVTVLGSGRAVQQAGCTG